Protein AF-A0A9P9EHR0-F1 (afdb_monomer_lite)

Organism: NCBI:txid256645

Structure (mmCIF, N/CA/C/O backbone):
data_AF-A0A9P9EHR0-F1
#
_entry.id   AF-A0A9P9EHR0-F1
#
loop_
_atom_site.group_PDB
_atom_site.id
_atom_site.type_symbol
_atom_site.label_atom_id
_atom_site.label_alt_id
_atom_site.label_comp_id
_atom_site.label_asym_id
_atom_site.label_entity_id
_atom_site.label_seq_id
_atom_site.pdbx_PDB_ins_code
_atom_site.Cartn_x
_atom_site.Cartn_y
_atom_site.Cartn_z
_atom_site.occupancy
_atom_site.B_iso_or_equiv
_atom_site.auth_seq_id
_atom_site.auth_comp_id
_atom_site.auth_asym_id
_atom_site.auth_atom_id
_atom_site.pdbx_PDB_model_num
ATOM 1 N N . MET A 1 1 ? 63.432 -19.521 -26.751 1.00 48.12 1 MET A N 1
ATOM 2 C CA . MET A 1 1 ? 63.303 -18.047 -26.818 1.00 48.12 1 MET A CA 1
ATOM 3 C C . MET A 1 1 ? 62.029 -17.622 -26.090 1.00 48.12 1 MET A C 1
ATOM 5 O O . MET A 1 1 ? 60.972 -18.127 -26.456 1.00 48.12 1 MET A O 1
ATOM 9 N N . PRO A 1 2 ? 62.101 -16.780 -25.046 1.00 47.91 2 PRO A N 1
ATOM 10 C CA . PRO A 1 2 ? 60.937 -16.392 -24.248 1.00 47.91 2 PRO A CA 1
ATOM 11 C C . PRO A 1 2 ? 60.091 -15.334 -24.975 1.00 47.91 2 PRO A C 1
ATOM 13 O O . PRO A 1 2 ? 60.603 -14.303 -25.412 1.00 47.91 2 PRO A O 1
ATOM 16 N N . ARG A 1 3 ? 58.786 -15.594 -25.119 1.00 59.69 3 ARG A N 1
ATOM 17 C CA . ARG A 1 3 ? 57.819 -14.657 -25.712 1.00 59.69 3 ARG A CA 1
ATOM 18 C C . ARG A 1 3 ? 57.430 -13.604 -24.671 1.00 59.69 3 ARG A C 1
ATOM 20 O O . ARG A 1 3 ? 56.809 -13.935 -23.668 1.00 59.69 3 ARG A O 1
ATOM 27 N N . LYS A 1 4 ? 57.781 -12.338 -24.917 1.00 58.16 4 LYS A N 1
ATOM 28 C CA . LYS A 1 4 ? 57.316 -11.190 -24.123 1.00 58.16 4 LYS A CA 1
ATOM 29 C C . LYS A 1 4 ? 55.823 -10.964 -24.390 1.00 58.16 4 LYS A C 1
ATOM 31 O O . LYS A 1 4 ? 55.454 -10.541 -25.485 1.00 58.16 4 LYS A O 1
ATOM 36 N N . SER A 1 5 ? 54.970 -11.246 -23.410 1.00 59.72 5 SER A N 1
ATOM 37 C CA . SER A 1 5 ? 53.550 -10.889 -23.429 1.00 59.72 5 SER A CA 1
ATOM 38 C C . SER A 1 5 ? 53.401 -9.386 -23.176 1.00 59.72 5 SER A C 1
ATOM 40 O O . SER A 1 5 ? 53.681 -8.885 -22.091 1.00 59.72 5 SER A O 1
ATOM 42 N N . LYS A 1 6 ? 52.979 -8.636 -24.201 1.00 60.09 6 LYS A N 1
ATOM 43 C CA . LYS A 1 6 ? 52.562 -7.237 -24.047 1.00 60.09 6 LYS A CA 1
ATOM 44 C C . LYS A 1 6 ? 51.182 -7.222 -23.389 1.00 60.09 6 LYS A C 1
ATOM 46 O O . LYS A 1 6 ? 50.182 -7.461 -24.060 1.00 60.09 6 LYS A O 1
ATOM 51 N N . SER A 1 7 ? 51.125 -6.949 -22.090 1.00 60.59 7 SER A N 1
ATOM 52 C CA . SER A 1 7 ? 49.882 -6.614 -21.393 1.00 60.59 7 SER A CA 1
ATOM 53 C C . SER A 1 7 ? 49.422 -5.228 -21.851 1.00 60.59 7 SER A C 1
ATOM 55 O O . SER A 1 7 ? 49.828 -4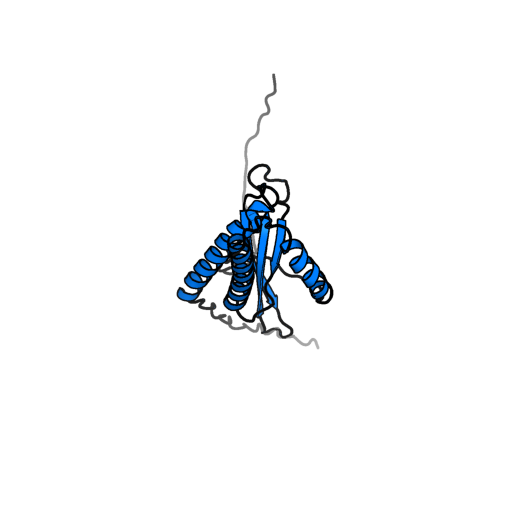.207 -21.295 1.00 60.59 7 SER A O 1
ATOM 57 N N . GLY A 1 8 ? 48.628 -5.185 -22.921 1.00 61.06 8 GLY A N 1
ATOM 58 C CA . GLY A 1 8 ? 47.933 -3.974 -23.339 1.00 61.06 8 GLY A CA 1
ATOM 59 C C . GLY A 1 8 ? 46.928 -3.582 -22.262 1.00 61.06 8 GLY A C 1
ATOM 60 O O . GLY A 1 8 ? 45.953 -4.294 -22.036 1.00 61.06 8 GLY A O 1
ATOM 61 N N . GLN A 1 9 ? 47.184 -2.473 -21.572 1.00 64.81 9 GLN A N 1
ATOM 62 C CA . GLN A 1 9 ? 46.197 -1.841 -20.704 1.00 64.81 9 GLN A CA 1
ATOM 63 C C . GLN A 1 9 ? 45.080 -1.282 -21.593 1.00 64.81 9 GLN A C 1
ATOM 65 O O . GLN A 1 9 ? 45.222 -0.223 -22.200 1.00 64.81 9 GLN A O 1
ATOM 70 N N . TYR A 1 10 ? 43.974 -2.016 -21.709 1.00 65.12 10 TYR A N 1
ATOM 71 C CA . TYR A 1 10 ? 42.760 -1.500 -22.329 1.00 65.12 10 TYR A CA 1
ATOM 72 C C . TYR A 1 10 ? 42.079 -0.556 -21.333 1.00 65.12 10 TYR A C 1
ATOM 74 O O . TYR A 1 10 ? 41.468 -0.993 -20.360 1.00 65.12 10 TYR A O 1
ATOM 82 N N . SER A 1 11 ? 42.213 0.749 -21.567 1.00 65.25 11 SER A N 1
ATOM 83 C CA . SER A 1 11 ? 41.405 1.770 -20.898 1.00 65.25 11 SER A CA 1
ATOM 84 C C . SER A 1 11 ? 39.960 1.616 -21.368 1.00 65.25 11 SER A C 1
ATOM 86 O O . SER A 1 11 ? 39.634 1.937 -22.512 1.00 65.25 11 SER A O 1
ATOM 88 N N . VAL A 1 12 ? 39.100 1.050 -20.519 1.00 73.00 12 VAL A N 1
ATOM 89 C CA . VAL A 1 12 ? 37.668 0.944 -20.812 1.00 73.00 12 VAL A CA 1
ATOM 90 C C . VAL A 1 12 ? 37.057 2.334 -20.601 1.00 73.00 12 VAL A C 1
ATOM 92 O O . VAL A 1 12 ? 37.147 2.858 -19.487 1.00 73.00 12 VAL A O 1
ATOM 95 N N . PRO A 1 13 ? 36.455 2.961 -21.626 1.00 71.06 13 PRO A N 1
ATOM 96 C CA . PRO A 1 13 ? 35.845 4.273 -21.472 1.00 71.06 13 PRO A CA 1
ATOM 97 C C . PRO A 1 13 ? 34.736 4.199 -20.420 1.00 71.06 13 PRO A C 1
ATOM 99 O O . PRO A 1 13 ? 33.894 3.297 -20.445 1.00 71.06 13 PRO A O 1
ATOM 102 N N . ALA A 1 14 ? 34.751 5.147 -19.480 1.00 69.94 14 ALA A N 1
ATOM 103 C CA . ALA A 1 14 ? 33.754 5.248 -18.426 1.00 69.94 14 ALA A CA 1
ATOM 104 C C . ALA A 1 14 ? 32.360 5.379 -19.056 1.00 69.94 14 ALA A C 1
ATOM 106 O O . ALA A 1 14 ? 31.961 6.443 -19.531 1.00 69.94 14 ALA A O 1
ATOM 107 N N . THR A 1 15 ? 31.620 4.270 -19.086 1.00 68.88 15 THR A N 1
ATOM 108 C CA . THR A 1 15 ? 30.241 4.256 -19.568 1.00 68.88 15 THR A CA 1
ATOM 109 C C . THR A 1 15 ? 29.425 5.085 -18.589 1.00 68.88 15 THR A C 1
ATOM 111 O O . THR A 1 15 ? 29.209 4.692 -17.442 1.00 68.88 15 THR A O 1
ATOM 114 N N . THR A 1 16 ? 29.030 6.279 -19.023 1.00 67.31 16 THR A N 1
ATOM 115 C CA . THR A 1 16 ? 28.218 7.188 -18.217 1.00 67.31 16 THR A CA 1
ATOM 116 C C . THR A 1 16 ? 26.808 6.616 -18.175 1.00 67.31 16 THR A C 1
ATOM 118 O O . THR A 1 16 ? 26.036 6.788 -19.112 1.00 67.31 16 THR A O 1
ATOM 121 N N . ILE A 1 17 ? 26.489 5.871 -17.115 1.00 59.88 17 ILE A N 1
ATOM 122 C CA . ILE A 1 17 ? 25.149 5.317 -16.909 1.00 59.88 17 ILE A CA 1
ATOM 123 C C . ILE A 1 17 ? 24.198 6.506 -16.714 1.00 59.88 17 ILE A C 1
ATOM 125 O O . ILE A 1 17 ? 24.385 7.270 -15.758 1.00 59.88 17 ILE A O 1
ATOM 129 N N . PRO A 1 18 ? 23.205 6.711 -17.598 1.00 55.03 18 PRO A N 1
ATOM 130 C CA . PRO A 1 18 ? 22.261 7.802 -17.435 1.00 55.03 18 PRO A CA 1
ATOM 131 C C . PRO A 1 18 ? 21.520 7.606 -16.112 1.00 55.03 18 PRO A C 1
ATOM 133 O O . PRO A 1 18 ? 20.915 6.560 -15.871 1.00 55.03 18 PRO A O 1
ATOM 136 N N . LYS A 1 19 ? 21.580 8.610 -15.228 1.00 54.97 19 LYS A N 1
ATOM 137 C CA . LYS A 1 19 ? 20.756 8.613 -14.016 1.00 54.97 19 LYS A CA 1
ATOM 138 C C . LYS A 1 19 ? 19.291 8.549 -14.461 1.00 54.97 19 LYS A C 1
ATOM 140 O O . LYS A 1 19 ? 18.889 9.418 -15.240 1.00 54.97 19 LYS A O 1
ATOM 145 N N . PRO A 1 20 ? 18.497 7.571 -13.993 1.00 58.19 20 PRO A N 1
ATOM 146 C CA . PRO A 1 20 ? 17.082 7.533 -14.314 1.00 58.19 20 PRO A CA 1
ATOM 147 C C . PRO A 1 20 ? 16.443 8.820 -13.788 1.00 58.19 20 PRO A C 1
ATOM 149 O O . PRO A 1 20 ? 16.460 9.095 -12.586 1.00 58.19 20 PRO A O 1
ATOM 152 N N . LYS A 1 21 ? 15.935 9.646 -14.706 1.00 56.00 21 LYS A N 1
ATOM 153 C CA . LYS A 1 21 ? 15.137 10.825 -14.378 1.00 56.00 21 LYS A CA 1
ATOM 154 C C . LYS A 1 21 ? 13.764 10.320 -13.942 1.00 56.00 21 LYS A C 1
ATOM 156 O O . LYS A 1 21 ? 12.855 10.241 -14.751 1.00 56.00 21 LYS A O 1
ATOM 161 N N . LEU A 1 22 ? 13.639 9.917 -12.681 1.00 59.78 22 LEU A N 1
ATOM 162 C CA . LEU A 1 22 ? 12.326 9.813 -12.046 1.00 59.78 22 LEU A CA 1
ATOM 163 C C . LEU A 1 22 ? 11.756 11.232 -12.029 1.00 59.78 22 LEU A C 1
ATOM 165 O O . LEU A 1 22 ? 12.383 12.126 -11.445 1.00 59.78 22 LEU A O 1
ATOM 169 N N . TYR A 1 23 ? 10.656 11.463 -12.741 1.00 69.06 23 TYR A N 1
ATOM 170 C CA . TYR A 1 23 ? 10.128 12.809 -12.907 1.00 69.06 23 TYR A CA 1
ATOM 171 C C . TYR A 1 23 ? 9.613 13.313 -11.550 1.00 69.06 23 TYR A C 1
ATOM 173 O O . TYR A 1 23 ? 9.151 12.552 -10.699 1.00 69.06 23 TYR A O 1
ATOM 181 N N . LEU A 1 24 ? 9.754 14.617 -11.293 1.00 71.00 24 LEU A N 1
ATOM 182 C CA . LEU A 1 24 ? 9.301 15.236 -10.037 1.00 71.00 24 LEU A CA 1
ATOM 183 C C . LEU A 1 24 ? 7.801 15.007 -9.789 1.00 71.00 24 LEU A C 1
ATOM 185 O O . LEU A 1 24 ? 7.375 14.941 -8.637 1.00 71.00 24 LEU A O 1
ATOM 189 N N . GLU A 1 25 ? 7.025 14.877 -10.863 1.00 74.12 25 GLU A N 1
ATOM 190 C CA . GLU A 1 25 ? 5.594 14.572 -10.843 1.00 74.12 25 GLU A CA 1
ATOM 191 C C . GLU A 1 25 ? 5.328 13.165 -10.300 1.00 74.12 25 GLU A C 1
ATOM 193 O O . GLU A 1 25 ? 4.549 13.020 -9.359 1.00 74.12 25 GLU A O 1
ATOM 198 N N . ASP A 1 26 ? 6.076 12.161 -10.763 1.00 77.06 26 ASP A N 1
ATOM 199 C CA . ASP A 1 26 ? 5.967 10.776 -10.287 1.00 77.06 26 ASP A CA 1
ATOM 200 C C . ASP A 1 26 ? 6.183 10.684 -8.771 1.00 77.06 26 ASP A C 1
ATOM 202 O O . ASP A 1 26 ? 5.464 9.981 -8.063 1.00 77.06 26 ASP A O 1
ATOM 206 N N . ARG A 1 27 ? 7.140 11.454 -8.230 1.00 74.50 27 ARG A N 1
ATOM 207 C CA . ARG A 1 27 ? 7.396 11.489 -6.779 1.00 74.50 27 ARG A CA 1
ATOM 208 C C . ARG A 1 27 ? 6.229 12.068 -5.987 1.00 74.50 27 ARG A C 1
ATOM 210 O O . ARG A 1 27 ? 5.942 11.581 -4.894 1.00 74.50 27 ARG A O 1
ATOM 217 N N . LYS A 1 28 ? 5.575 13.112 -6.505 1.00 85.88 28 LYS A N 1
ATOM 218 C CA . LYS A 1 28 ? 4.392 13.699 -5.860 1.00 85.88 28 LYS A CA 1
ATOM 219 C C . LYS A 1 28 ? 3.228 12.712 -5.888 1.00 85.88 28 LYS A C 1
ATOM 221 O O . LYS A 1 28 ? 2.593 12.515 -4.855 1.00 85.88 28 LYS A O 1
ATOM 226 N N . ASN A 1 29 ? 3.021 12.042 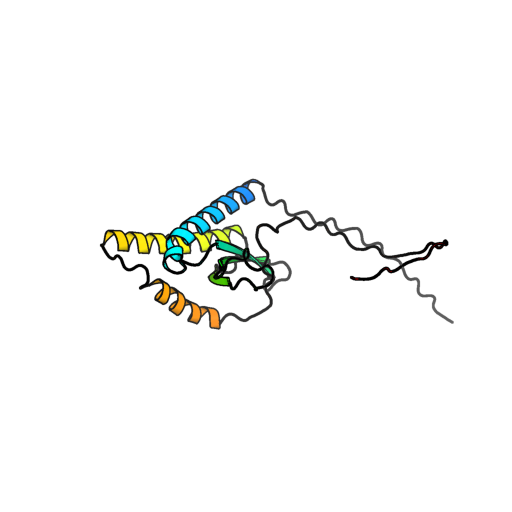-7.019 1.00 90.31 29 ASN A N 1
ATOM 227 C CA . ASN A 1 29 ? 1.964 11.046 -7.182 1.00 90.31 29 ASN A CA 1
ATOM 228 C C . ASN A 1 29 ? 2.157 9.857 -6.232 1.00 90.31 29 ASN A C 1
ATOM 230 O O . ASN A 1 29 ? 1.230 9.485 -5.519 1.00 90.31 29 ASN A O 1
ATOM 234 N N . LEU A 1 30 ? 3.376 9.318 -6.131 1.00 92.62 30 LEU A N 1
ATOM 235 C CA . LEU A 1 30 ? 3.683 8.220 -5.206 1.00 92.62 30 LEU A CA 1
ATOM 236 C C . LEU A 1 30 ? 3.453 8.597 -3.739 1.00 92.62 30 LEU A C 1
ATOM 238 O O . LEU A 1 30 ? 2.991 7.761 -2.963 1.00 92.62 30 LEU A O 1
ATOM 242 N N . LYS A 1 31 ? 3.750 9.845 -3.353 1.00 94.19 31 LYS A N 1
ATOM 243 C CA . LYS A 1 31 ? 3.471 10.328 -1.996 1.00 94.19 31 LYS A CA 1
ATOM 244 C C . LYS A 1 31 ? 1.968 10.340 -1.713 1.00 94.19 31 LYS A C 1
ATOM 246 O O . LYS A 1 31 ? 1.557 9.820 -0.685 1.00 94.19 31 LYS A O 1
ATOM 251 N N . ILE A 1 32 ? 1.168 10.871 -2.638 1.00 95.12 32 ILE A N 1
ATOM 252 C CA . ILE A 1 32 ? -0.296 10.910 -2.503 1.00 95.12 32 ILE A CA 1
ATOM 253 C C . ILE A 1 32 ? -0.857 9.489 -2.345 1.00 95.12 32 ILE A C 1
ATOM 255 O O . ILE A 1 32 ? -1.629 9.237 -1.424 1.00 95.12 32 ILE A O 1
ATOM 259 N N . ILE A 1 33 ? -0.409 8.546 -3.182 1.00 96.12 33 ILE A N 1
ATOM 260 C CA . ILE A 1 33 ? -0.846 7.143 -3.111 1.00 96.12 33 ILE A CA 1
ATOM 261 C C . ILE A 1 33 ? -0.440 6.509 -1.772 1.00 96.12 33 ILE A C 1
ATOM 263 O O . ILE A 1 33 ? -1.252 5.835 -1.138 1.00 96.12 33 ILE A O 1
ATOM 267 N N . LYS A 1 34 ? 0.795 6.742 -1.304 1.00 96.56 34 LYS A N 1
ATOM 268 C CA . LYS A 1 34 ? 1.260 6.251 0.004 1.00 96.56 34 LYS A CA 1
ATOM 269 C C . LYS A 1 34 ? 0.399 6.795 1.145 1.00 96.56 34 LYS A C 1
ATOM 271 O O . LYS A 1 34 ? -0.016 6.022 2.005 1.00 96.56 34 LYS A O 1
ATOM 276 N N . ASP A 1 35 ? 0.130 8.096 1.155 1.00 96.56 35 ASP A N 1
ATOM 277 C CA . ASP A 1 35 ? -0.653 8.745 2.209 1.00 96.56 35 ASP A CA 1
ATOM 278 C C . ASP A 1 35 ? -2.099 8.208 2.231 1.00 96.56 35 ASP A C 1
ATOM 280 O O . ASP A 1 35 ? -2.646 7.940 3.304 1.00 96.56 35 ASP A O 1
ATOM 284 N N . GLN A 1 36 ? -2.695 7.954 1.059 1.00 96.50 36 GLN A N 1
ATOM 285 C CA . GLN A 1 36 ? -4.004 7.302 0.935 1.00 96.50 36 GLN A CA 1
ATOM 286 C C . GLN A 1 36 ? -3.995 5.862 1.469 1.00 96.50 36 GLN A C 1
ATOM 288 O O . GLN A 1 36 ? -4.878 5.495 2.246 1.00 96.50 36 GLN A O 1
ATOM 293 N N . ILE A 1 37 ? -2.983 5.060 1.112 1.00 96.88 37 ILE A N 1
ATOM 294 C CA . ILE A 1 37 ? -2.802 3.698 1.643 1.00 96.88 37 ILE A CA 1
ATOM 295 C C . ILE A 1 37 ? -2.745 3.724 3.171 1.00 96.88 37 ILE A C 1
ATOM 297 O O . ILE A 1 37 ? -3.461 2.966 3.821 1.00 96.88 37 ILE A O 1
ATOM 301 N N . LEU A 1 38 ? -1.916 4.598 3.747 1.00 96.25 38 LEU A N 1
ATOM 302 C CA . LEU A 1 38 ? -1.732 4.676 5.196 1.00 96.25 38 LEU A CA 1
ATOM 303 C C . LEU A 1 38 ? -3.003 5.144 5.911 1.00 96.25 38 LEU A C 1
ATOM 305 O O . LEU A 1 38 ? -3.370 4.557 6.925 1.00 96.25 38 LEU A O 1
ATOM 309 N N . THR A 1 39 ? -3.707 6.133 5.357 1.00 95.88 39 THR A N 1
ATOM 310 C CA . THR A 1 39 ? -4.977 6.634 5.909 1.00 95.88 39 THR A CA 1
ATOM 311 C C . THR A 1 39 ? -6.027 5.525 5.964 1.00 95.88 39 THR A C 1
ATOM 313 O O . THR A 1 39 ? -6.631 5.283 7.012 1.00 95.88 39 THR A O 1
ATOM 316 N N . ASN A 1 40 ? -6.198 4.796 4.859 1.00 95.50 40 ASN A N 1
ATOM 317 C CA . ASN A 1 40 ? -7.156 3.697 4.781 1.00 95.50 40 ASN A CA 1
ATOM 318 C C . ASN A 1 40 ? -6.734 2.512 5.664 1.00 95.50 40 ASN A C 1
ATOM 320 O O . ASN A 1 40 ? -7.573 1.903 6.327 1.00 95.50 40 ASN A O 1
ATOM 324 N N . ALA A 1 41 ? -5.435 2.210 5.725 1.00 94.44 41 ALA A N 1
ATOM 325 C CA . ALA A 1 41 ? -4.902 1.160 6.584 1.00 94.44 41 ALA A CA 1
ATOM 326 C C . ALA A 1 41 ? -5.139 1.465 8.069 1.00 94.44 41 ALA A C 1
ATOM 328 O O . ALA A 1 41 ? -5.587 0.589 8.804 1.00 94.44 41 ALA A O 1
ATOM 329 N N . THR A 1 42 ? -4.901 2.701 8.513 1.00 93.50 42 THR A N 1
ATOM 330 C CA . THR A 1 42 ? -5.210 3.117 9.889 1.00 93.50 42 THR A CA 1
ATOM 331 C C . THR A 1 42 ? -6.697 2.941 10.193 1.00 93.50 42 THR A C 1
ATOM 333 O O . THR A 1 42 ? -7.043 2.339 11.206 1.00 93.50 42 THR A O 1
ATOM 336 N N . ALA A 1 43 ? -7.588 3.370 9.296 1.00 90.31 43 ALA A N 1
ATOM 337 C CA . ALA A 1 43 ? -9.028 3.209 9.500 1.00 90.31 43 ALA A CA 1
ATOM 338 C C . ALA A 1 43 ? -9.457 1.732 9.620 1.00 90.31 43 ALA A C 1
ATOM 340 O O . ALA A 1 43 ? -10.248 1.389 10.499 1.00 90.31 43 ALA A O 1
ATOM 341 N N . LEU A 1 44 ? -8.918 0.854 8.768 1.00 90.69 44 LEU A N 1
ATOM 342 C CA . LEU A 1 44 ? -9.275 -0.569 8.736 1.00 90.69 44 LEU A CA 1
ATOM 343 C C . LEU A 1 44 ? -8.670 -1.383 9.876 1.00 90.69 44 LEU A C 1
ATOM 345 O O . LEU A 1 44 ? -9.328 -2.246 10.457 1.00 90.69 44 LEU A O 1
ATOM 349 N N . PHE A 1 45 ? -7.389 -1.167 10.153 1.00 90.56 45 PHE A N 1
ATOM 350 C CA . PHE A 1 45 ? -6.587 -2.125 10.903 1.00 90.56 45 PHE A CA 1
ATOM 351 C C . PHE A 1 45 ? -6.302 -1.684 12.338 1.00 90.56 45 PHE A C 1
ATOM 353 O O . PHE A 1 45 ? -6.019 -2.546 13.169 1.00 90.56 45 PHE A O 1
ATOM 360 N N . THR A 1 46 ? -6.426 -0.397 12.685 1.00 89.62 46 THR A N 1
ATOM 361 C CA . THR A 1 46 ? -6.257 0.060 14.078 1.00 89.62 46 THR A CA 1
ATOM 362 C C . THR A 1 46 ? -7.171 -0.674 15.071 1.00 89.62 46 THR A C 1
ATOM 364 O O . THR A 1 46 ? -6.669 -1.065 16.124 1.00 89.62 46 THR A O 1
ATOM 367 N N . PRO A 1 47 ? -8.456 -0.966 14.770 1.00 87.44 47 PRO A N 1
ATOM 368 C CA . PRO A 1 47 ? -9.298 -1.751 15.680 1.00 87.44 47 PRO A CA 1
ATOM 369 C C . PRO A 1 47 ? -8.789 -3.180 15.936 1.00 87.44 47 PRO A C 1
ATOM 371 O O . PRO A 1 47 ? -9.045 -3.745 16.996 1.00 87.44 47 PRO A O 1
ATOM 374 N N . ILE A 1 48 ? -8.068 -3.770 14.977 1.00 87.00 48 ILE A N 1
ATOM 375 C CA . ILE A 1 48 ? -7.512 -5.135 15.059 1.00 87.00 48 ILE A CA 1
ATOM 376 C C . ILE A 1 48 ? -6.157 -5.134 15.763 1.00 87.00 48 ILE A C 1
ATOM 378 O O . ILE A 1 48 ? -5.797 -6.090 16.449 1.00 87.00 48 ILE A O 1
ATOM 382 N N . TYR A 1 49 ? -5.417 -4.042 15.609 1.00 85.25 49 TYR A N 1
ATOM 383 C CA . TYR A 1 49 ? -4.082 -3.859 16.143 1.00 85.25 49 TYR A CA 1
ATOM 384 C C . TYR A 1 49 ? -4.038 -2.637 17.083 1.00 85.25 49 TYR A C 1
ATOM 386 O O . TYR A 1 49 ? -3.287 -1.693 16.836 1.00 85.25 49 TYR A O 1
ATOM 394 N N . PRO A 1 50 ? -4.812 -2.624 18.184 1.00 81.06 50 PRO A N 1
ATOM 395 C CA . PRO A 1 50 ? -4.986 -1.432 19.020 1.00 81.06 50 PRO A CA 1
ATOM 396 C C . PRO A 1 50 ? -3.704 -0.996 19.743 1.00 81.06 50 PRO A C 1
ATOM 398 O O . PRO A 1 50 ? -3.564 0.163 20.117 1.00 81.06 50 PRO A O 1
ATOM 401 N N . SER A 1 51 ? -2.758 -1.918 19.941 1.00 78.06 51 SER A N 1
ATOM 402 C CA . SER A 1 51 ? -1.447 -1.649 20.543 1.00 78.06 51 SER A CA 1
ATOM 403 C C . SER A 1 51 ? -0.381 -1.237 19.527 1.00 78.06 51 SER A C 1
ATOM 405 O O . SER A 1 51 ? 0.794 -1.141 19.884 1.00 78.06 51 SER A O 1
ATOM 407 N N . THR A 1 52 ? -0.754 -1.075 18.257 1.00 72.56 52 THR A N 1
ATOM 408 C CA . THR A 1 52 ? 0.194 -0.749 17.192 1.00 72.56 52 THR A CA 1
ATOM 409 C C . THR A 1 52 ? 0.236 0.735 16.943 1.00 72.56 52 THR A C 1
ATOM 411 O O . THR A 1 52 ? -0.776 1.429 16.980 1.00 72.56 52 THR A O 1
ATOM 414 N N . TYR A 1 53 ? 1.454 1.216 16.739 1.00 66.94 53 TYR A N 1
ATOM 415 C CA . TYR A 1 53 ? 1.731 2.642 16.672 1.00 66.94 53 TYR A CA 1
ATOM 416 C C . TYR A 1 53 ? 1.898 3.118 15.234 1.00 66.94 53 TYR A C 1
ATOM 418 O O . TYR A 1 53 ? 1.681 4.293 14.956 1.00 66.94 53 TYR A O 1
ATOM 426 N N . THR A 1 54 ? 2.284 2.223 14.322 1.00 87.88 54 THR A N 1
ATOM 427 C CA . THR A 1 54 ? 2.699 2.611 12.978 1.00 87.88 54 THR A CA 1
ATOM 428 C C . THR A 1 54 ? 2.372 1.536 11.943 1.00 87.88 54 THR A C 1
ATOM 430 O O . THR A 1 54 ? 2.714 0.359 12.089 1.00 87.88 54 THR A O 1
ATOM 433 N N . PHE A 1 55 ? 1.726 1.982 10.867 1.00 92.75 55 PHE A N 1
ATOM 434 C CA . PHE A 1 55 ? 1.643 1.272 9.596 1.00 92.75 55 PHE A CA 1
ATOM 435 C C . PHE A 1 55 ? 2.706 1.834 8.660 1.00 92.75 55 PHE A C 1
ATOM 437 O O . PHE A 1 55 ? 2.990 3.033 8.690 1.00 92.75 55 PHE A O 1
ATOM 444 N N . GLU A 1 56 ? 3.276 0.988 7.813 1.00 94.62 56 GLU A N 1
ATOM 445 C CA . GLU A 1 56 ? 4.269 1.420 6.837 1.00 94.62 56 GLU A CA 1
ATOM 446 C C . GLU A 1 56 ? 4.077 0.706 5.503 1.00 94.62 56 GLU A C 1
ATOM 448 O O . GLU A 1 56 ? 3.677 -0.455 5.446 1.00 94.62 56 GLU A O 1
ATOM 453 N N . VAL A 1 57 ? 4.383 1.421 4.420 1.00 96.31 57 VAL A N 1
ATOM 454 C CA . VAL A 1 57 ? 4.463 0.848 3.079 1.00 96.31 57 VAL A CA 1
ATOM 455 C C . VAL A 1 57 ? 5.928 0.639 2.725 1.00 96.31 57 VAL A C 1
ATOM 457 O O . VAL A 1 57 ? 6.681 1.608 2.595 1.00 96.31 57 VAL A O 1
ATOM 460 N N . LEU A 1 58 ? 6.313 -0.621 2.557 1.00 95.56 58 LEU A N 1
ATOM 461 C CA . LEU A 1 58 ? 7.619 -1.028 2.062 1.00 95.56 58 LEU A CA 1
ATOM 462 C C . LEU A 1 58 ? 7.564 -1.268 0.559 1.00 95.56 58 LEU A C 1
ATOM 464 O O . LEU A 1 58 ? 6.547 -1.699 0.017 1.00 95.56 58 LEU A O 1
ATOM 468 N N . THR A 1 59 ? 8.687 -1.024 -0.106 1.00 96.19 59 THR A N 1
ATOM 469 C CA . THR A 1 59 ? 8.837 -1.292 -1.534 1.00 96.19 59 THR A CA 1
ATOM 470 C C . THR A 1 59 ? 10.033 -2.196 -1.752 1.00 96.19 59 THR A C 1
ATOM 472 O O . THR A 1 59 ? 11.123 -1.920 -1.251 1.00 96.19 59 THR A O 1
ATOM 475 N N . ALA A 1 60 ? 9.835 -3.268 -2.504 1.00 94.44 60 ALA A N 1
ATOM 476 C CA . ALA A 1 60 ? 10.892 -4.180 -2.897 1.00 94.44 60 ALA A CA 1
ATOM 477 C C . ALA A 1 60 ? 11.134 -4.070 -4.400 1.00 94.44 60 ALA A C 1
ATOM 479 O O . ALA A 1 60 ? 10.206 -3.871 -5.190 1.00 94.44 60 ALA A O 1
ATOM 480 N N . ARG A 1 61 ? 12.400 -4.214 -4.786 1.00 94.12 61 ARG A N 1
ATOM 481 C CA . ARG A 1 61 ? 12.835 -4.261 -6.178 1.00 94.12 61 ARG A CA 1
ATOM 482 C C . ARG A 1 61 ? 13.544 -5.586 -6.406 1.00 94.12 61 ARG A C 1
ATOM 484 O O . ARG A 1 61 ? 14.556 -5.851 -5.766 1.00 94.12 61 ARG A O 1
ATOM 491 N N . SER A 1 62 ? 13.060 -6.367 -7.361 1.00 93.25 62 SER A N 1
ATOM 492 C CA . SER A 1 62 ? 13.680 -7.626 -7.778 1.00 93.25 62 SER A CA 1
ATOM 493 C C . SER A 1 62 ? 14.084 -7.577 -9.251 1.00 93.25 62 SER A C 1
ATOM 495 O O . SER A 1 62 ? 13.638 -6.709 -10.009 1.00 93.25 62 SER A O 1
ATOM 497 N N . ARG A 1 63 ? 14.995 -8.468 -9.651 1.00 90.19 63 ARG A N 1
ATOM 498 C CA . ARG A 1 63 ? 15.300 -8.704 -11.067 1.00 90.19 63 ARG A CA 1
ATOM 499 C C . ARG A 1 63 ? 14.352 -9.781 -11.584 1.00 90.19 63 ARG A C 1
ATOM 501 O O . ARG A 1 63 ? 14.180 -10.795 -10.912 1.00 90.19 63 ARG A O 1
ATOM 508 N N . GLY A 1 64 ? 13.745 -9.533 -12.740 1.00 81.50 64 GLY A N 1
ATOM 509 C CA . GLY A 1 64 ? 12.908 -10.514 -13.428 1.00 81.50 64 GLY A CA 1
ATOM 510 C C . GLY A 1 64 ? 13.742 -11.627 -14.072 1.00 81.50 64 GLY A C 1
ATOM 511 O O . GLY A 1 64 ? 14.955 -11.721 -13.873 1.00 81.50 64 GLY A O 1
ATOM 512 N N . CYS A 1 65 ? 13.099 -12.456 -14.899 1.00 78.56 65 CYS A N 1
ATOM 513 C CA . CYS A 1 65 ? 13.761 -13.572 -15.591 1.00 78.56 65 CYS A CA 1
ATOM 514 C C . CYS A 1 65 ? 14.853 -13.115 -16.577 1.00 78.56 65 CYS A C 1
ATOM 516 O O . CYS A 1 65 ? 15.753 -13.884 -16.910 1.00 78.56 65 CYS A O 1
ATOM 518 N N . SER A 1 66 ? 14.788 -11.867 -17.053 1.00 82.31 66 SER A N 1
ATOM 519 C CA . SER A 1 66 ? 15.837 -11.264 -17.873 1.00 82.31 66 SER A CA 1
ATOM 520 C C . SER A 1 66 ? 16.683 -10.281 -17.057 1.00 82.31 66 SER A C 1
ATOM 522 O O . SER A 1 66 ? 16.169 -9.529 -16.234 1.00 82.31 66 SER A O 1
ATOM 524 N N . ASN A 1 67 ? 17.992 -10.224 -17.332 1.00 77.06 67 ASN A N 1
ATOM 525 C CA . ASN A 1 67 ? 18.929 -9.321 -16.640 1.00 77.06 67 ASN A CA 1
ATOM 526 C C . ASN A 1 67 ? 18.568 -7.826 -16.760 1.00 77.06 67 ASN A C 1
ATOM 528 O O . ASN A 1 67 ? 19.083 -7.005 -16.000 1.00 77.06 67 ASN A O 1
ATOM 532 N N . SER A 1 68 ? 17.720 -7.469 -17.726 1.00 80.25 68 SER A N 1
ATOM 533 C CA . SER A 1 68 ? 17.228 -6.111 -17.962 1.00 80.25 68 SER A CA 1
ATOM 534 C C . SER A 1 68 ? 15.884 -5.813 -17.300 1.00 80.25 68 SER A C 1
ATOM 536 O O . SER A 1 68 ? 15.521 -4.643 -17.188 1.00 80.25 68 SER A O 1
ATOM 538 N N . GLU A 1 69 ? 15.130 -6.832 -16.890 1.00 87.75 69 GLU A N 1
ATOM 539 C CA . GLU A 1 69 ? 13.792 -6.649 -16.340 1.00 87.75 69 GLU A CA 1
ATOM 540 C C . GLU A 1 69 ? 13.859 -6.380 -14.840 1.00 87.75 69 GLU A C 1
ATOM 542 O O . GLU A 1 69 ? 14.524 -7.075 -14.070 1.00 87.75 69 GLU A O 1
ATOM 547 N N . VAL A 1 70 ? 13.181 -5.312 -14.438 1.00 91.81 70 VAL A N 1
ATOM 548 C CA . VAL A 1 70 ? 13.071 -4.887 -13.050 1.00 91.81 70 VAL A CA 1
ATOM 549 C C . VAL A 1 70 ? 11.614 -5.007 -12.662 1.00 91.81 70 VAL A C 1
ATOM 551 O O . VAL A 1 70 ? 10.750 -4.427 -13.315 1.00 91.81 70 VAL A O 1
ATOM 554 N N . GLU A 1 71 ? 11.375 -5.722 -11.576 1.00 95.00 71 GLU A N 1
ATOM 555 C CA . GLU A 1 71 ? 10.053 -5.903 -11.002 1.00 95.00 71 GLU A CA 1
ATOM 556 C C . GLU A 1 71 ? 9.984 -5.194 -9.651 1.00 95.00 71 GLU A C 1
ATOM 558 O O . GLU A 1 71 ? 10.911 -5.269 -8.837 1.00 95.00 71 GLU A O 1
ATOM 563 N N . TRP A 1 72 ? 8.875 -4.513 -9.410 1.00 96.00 72 TRP A N 1
ATOM 564 C CA . TRP A 1 72 ? 8.575 -3.775 -8.196 1.00 96.00 72 TRP A CA 1
ATOM 565 C C . TRP A 1 72 ? 7.402 -4.410 -7.472 1.00 96.00 72 TRP A C 1
ATOM 567 O O . TRP A 1 72 ? 6.456 -4.877 -8.097 1.00 96.00 72 TRP A O 1
ATOM 577 N N . GLN A 1 73 ? 7.456 -4.384 -6.149 1.00 97.38 73 GLN A N 1
ATOM 578 C CA . GLN A 1 73 ? 6.387 -4.847 -5.277 1.00 97.38 73 GLN A CA 1
ATOM 579 C C . GLN A 1 73 ? 6.217 -3.846 -4.137 1.00 97.38 73 GLN A C 1
ATOM 581 O O . GLN A 1 73 ? 7.208 -3.336 -3.608 1.00 97.38 73 GLN A O 1
ATOM 586 N N . ALA A 1 74 ? 4.975 -3.567 -3.756 1.00 97.75 74 ALA A N 1
ATOM 587 C CA . ALA A 1 74 ? 4.637 -2.773 -2.584 1.00 97.75 74 ALA A CA 1
ATOM 588 C C . ALA A 1 74 ? 4.040 -3.684 -1.509 1.00 97.75 74 ALA A C 1
ATOM 590 O O . ALA A 1 74 ? 3.389 -4.686 -1.803 1.00 97.75 74 ALA A O 1
ATOM 591 N N . SER A 1 75 ? 4.279 -3.379 -0.242 1.00 97.69 75 SER A N 1
ATOM 592 C CA . SER A 1 75 ? 3.790 -4.182 0.877 1.00 97.69 75 SER A CA 1
ATOM 593 C C . SER A 1 75 ? 3.386 -3.288 2.031 1.00 97.69 75 SER A C 1
ATOM 595 O O . SER A 1 75 ? 4.147 -2.409 2.425 1.00 97.69 75 SER A O 1
ATOM 597 N N . LEU A 1 76 ? 2.198 -3.519 2.580 1.00 96.88 76 LEU A N 1
ATOM 598 C CA . LEU A 1 76 ? 1.730 -2.876 3.799 1.00 96.88 76 LEU A CA 1
ATOM 599 C C . LEU A 1 76 ? 2.129 -3.738 4.995 1.00 96.88 76 LEU A C 1
ATOM 601 O O . LEU A 1 76 ? 1.753 -4.909 5.081 1.00 96.88 76 LEU A O 1
ATOM 605 N N . ILE A 1 77 ? 2.846 -3.142 5.940 1.00 94.81 77 ILE A N 1
ATOM 606 C CA . ILE A 1 77 ? 3.216 -3.771 7.205 1.00 94.81 77 ILE A CA 1
ATOM 607 C C . ILE A 1 77 ? 2.652 -2.987 8.389 1.00 94.81 77 ILE A C 1
ATOM 609 O O . ILE A 1 77 ? 2.336 -1.799 8.288 1.00 94.81 77 ILE A O 1
ATOM 613 N N . VAL A 1 78 ? 2.569 -3.656 9.534 1.00 93.06 78 VAL A N 1
ATOM 614 C CA . VAL A 1 78 ? 2.283 -3.037 10.831 1.00 93.06 78 VAL A CA 1
ATOM 615 C C . VAL A 1 78 ? 3.340 -3.436 11.845 1.00 93.06 78 VAL A C 1
ATOM 617 O O . VAL A 1 78 ? 3.716 -4.608 11.922 1.00 93.06 78 VAL A O 1
ATOM 620 N N . TYR A 1 79 ? 3.800 -2.476 12.644 1.00 88.88 79 TYR A N 1
ATOM 621 C CA . TYR A 1 79 ? 4.692 -2.738 13.769 1.00 88.88 79 TYR A CA 1
ATOM 622 C C . TYR A 1 79 ? 3.879 -3.074 15.020 1.00 88.88 79 TYR A C 1
ATOM 624 O O . TYR A 1 79 ? 3.148 -2.240 15.556 1.00 88.88 79 TYR A O 1
ATOM 632 N N . LEU A 1 80 ? 4.025 -4.306 15.507 1.00 84.44 80 LEU A N 1
ATOM 633 C CA . LEU A 1 80 ? 3.298 -4.832 16.665 1.00 84.44 80 LEU A CA 1
ATOM 634 C C . LEU A 1 80 ? 3.761 -4.214 17.996 1.00 84.44 80 LEU A C 1
ATOM 636 O O . LEU A 1 80 ? 3.014 -4.221 18.973 1.00 84.44 80 LEU A O 1
ATOM 640 N N . ARG A 1 81 ? 4.984 -3.671 18.038 1.00 74.94 81 ARG A N 1
ATOM 641 C CA . ARG A 1 81 ? 5.569 -2.965 19.189 1.00 74.94 81 ARG A CA 1
ATOM 642 C C . ARG A 1 81 ? 6.283 -1.698 18.726 1.00 74.94 81 ARG A C 1
ATOM 644 O O . ARG A 1 81 ? 6.960 -1.724 17.701 1.00 74.94 81 ARG A O 1
ATOM 651 N N . SER A 1 82 ? 6.145 -0.609 19.492 1.00 64.00 82 SER A N 1
ATOM 652 C CA . SER A 1 82 ? 6.806 0.662 19.169 1.00 64.00 82 SER A CA 1
ATOM 653 C C . SER A 1 82 ? 8.334 0.522 19.242 1.00 64.00 82 SER A C 1
ATOM 655 O O . SER A 1 82 ? 8.844 0.092 20.283 1.00 64.00 82 SER A O 1
ATOM 657 N N . PRO A 1 83 ? 9.073 0.942 18.198 1.00 58.03 83 PRO A N 1
ATOM 658 C CA . PRO A 1 83 ? 10.534 0.968 18.215 1.00 58.03 83 PRO A CA 1
ATOM 659 C C . PRO A 1 83 ? 11.111 1.997 19.207 1.00 58.03 83 PRO A C 1
ATOM 661 O O . PRO A 1 83 ? 12.300 1.955 19.516 1.00 58.03 83 PRO A O 1
ATOM 664 N N . GLU A 1 84 ? 10.296 2.915 19.742 1.00 60.09 84 GLU A N 1
ATOM 665 C CA . GLU A 1 84 ? 10.780 4.029 20.569 1.00 60.09 84 GLU A CA 1
ATOM 666 C C . GLU A 1 84 ? 11.156 3.633 22.000 1.00 60.09 84 GLU A C 1
ATOM 668 O O . GLU A 1 84 ? 11.973 4.312 22.623 1.00 60.09 84 GLU A O 1
ATOM 673 N N . ARG A 1 85 ? 10.593 2.545 22.547 1.00 57.59 85 ARG A N 1
ATOM 674 C CA . ARG A 1 85 ? 10.803 2.211 23.968 1.00 57.59 85 ARG A CA 1
ATOM 675 C C . ARG A 1 85 ? 12.025 1.353 24.255 1.00 57.59 85 ARG A C 1
ATOM 677 O O . ARG A 1 85 ? 12.535 1.450 25.361 1.00 57.59 85 ARG A O 1
ATOM 684 N N . ASN A 1 86 ? 12.525 0.578 23.296 1.00 51.94 86 ASN A N 1
ATOM 685 C CA . ASN A 1 86 ? 13.733 -0.226 23.468 1.00 51.94 86 ASN A CA 1
ATOM 686 C C . ASN A 1 86 ? 14.456 -0.337 22.125 1.00 51.94 86 ASN A C 1
ATOM 688 O O . ASN A 1 86 ? 14.074 -1.136 21.277 1.00 51.94 86 ASN A O 1
ATOM 692 N N . LYS A 1 87 ? 15.548 0.421 21.960 1.00 57.34 87 LYS A N 1
ATOM 693 C CA . LYS A 1 87 ? 16.416 0.432 20.762 1.00 57.34 87 LYS A CA 1
ATOM 694 C C . LYS A 1 87 ? 17.038 -0.934 20.398 1.00 57.34 87 LYS A C 1
ATOM 696 O O . LYS A 1 87 ? 17.800 -1.011 19.442 1.00 57.34 87 LYS A O 1
ATOM 701 N N . SER A 1 88 ? 16.756 -1.992 21.159 1.00 53.47 88 SER A N 1
ATOM 702 C CA . SER A 1 88 ? 17.337 -3.329 21.013 1.00 53.47 88 SER A CA 1
ATOM 703 C C . SER A 1 88 ? 16.317 -4.458 20.847 1.00 53.47 88 SER A C 1
ATOM 705 O O . SER A 1 88 ? 16.731 -5.592 20.620 1.00 53.47 88 SER A O 1
ATOM 707 N N . GLU A 1 89 ? 15.009 -4.203 20.957 1.00 55.91 89 GLU A N 1
ATOM 708 C CA . GLU A 1 89 ? 14.014 -5.215 20.592 1.00 55.91 89 GLU A CA 1
ATOM 709 C C . GLU A 1 89 ? 13.669 -5.032 19.120 1.00 55.91 89 GLU A C 1
ATOM 711 O O . GLU A 1 89 ? 13.130 -4.000 18.727 1.00 55.91 89 GLU A O 1
ATOM 716 N N . TYR A 1 90 ? 14.011 -6.030 18.301 1.00 55.28 90 TYR A N 1
ATOM 717 C CA . TYR A 1 90 ? 13.569 -6.111 16.914 1.00 55.28 90 TYR A CA 1
ATOM 718 C C . TYR A 1 90 ? 12.077 -5.799 16.863 1.00 55.28 90 TYR A C 1
ATOM 720 O O . TYR A 1 90 ? 11.272 -6.530 17.446 1.00 55.28 90 TYR A O 1
ATOM 728 N N . ALA A 1 91 ? 11.715 -4.694 16.209 1.00 65.19 91 ALA A N 1
ATOM 729 C CA . ALA A 1 91 ? 10.324 -4.338 16.031 1.00 65.19 91 ALA A CA 1
ATOM 730 C C . ALA A 1 91 ? 9.656 -5.510 15.303 1.00 65.19 91 ALA A C 1
ATOM 732 O O . ALA A 1 91 ? 9.970 -5.797 14.149 1.00 65.19 91 ALA A O 1
ATOM 733 N N . GLN A 1 92 ? 8.804 -6.251 16.014 1.00 81.50 92 GLN A N 1
ATOM 734 C CA . GLN A 1 92 ? 8.044 -7.333 15.409 1.00 81.50 92 GLN A CA 1
ATOM 735 C C . GLN A 1 92 ? 7.071 -6.684 14.439 1.00 81.50 92 GLN A C 1
ATOM 737 O O . GLN A 1 92 ? 6.188 -5.935 14.856 1.00 81.50 92 GLN A O 1
ATOM 742 N N . TRP A 1 93 ? 7.258 -6.933 13.152 1.00 88.94 93 TRP A N 1
ATOM 743 C CA . TRP A 1 93 ? 6.359 -6.455 12.118 1.00 88.94 93 TRP A CA 1
ATOM 744 C C . TRP A 1 93 ? 5.576 -7.624 11.540 1.00 88.94 93 TRP A C 1
ATOM 746 O O . TRP A 1 93 ? 6.036 -8.768 11.520 1.00 88.94 93 TRP A O 1
ATOM 756 N N . LYS A 1 94 ? 4.365 -7.328 11.085 1.00 90.62 94 LYS A N 1
ATOM 757 C CA . LYS A 1 94 ? 3.507 -8.279 10.389 1.00 90.62 94 LYS A CA 1
ATOM 758 C C . LYS A 1 94 ? 3.172 -7.723 9.015 1.00 90.62 94 LYS A C 1
ATOM 760 O O . LYS A 1 94 ? 2.784 -6.562 8.900 1.00 90.62 94 LYS A O 1
ATOM 765 N N . LEU A 1 95 ? 3.311 -8.563 7.993 1.00 94.25 95 LEU A N 1
ATOM 766 C CA . LEU A 1 95 ? 2.799 -8.277 6.659 1.00 94.25 95 LEU A CA 1
ATOM 767 C C . LEU A 1 95 ? 1.270 -8.323 6.696 1.00 94.25 95 LEU A C 1
ATOM 769 O O . LEU A 1 95 ? 0.692 -9.319 7.132 1.00 94.25 95 LEU A O 1
ATOM 773 N N . ILE A 1 96 ? 0.635 -7.237 6.269 1.00 93.81 96 ILE A N 1
ATOM 774 C CA . ILE A 1 96 ? -0.819 -7.153 6.134 1.00 93.81 96 ILE A CA 1
ATOM 775 C C . ILE A 1 96 ? -1.211 -7.557 4.721 1.00 93.81 96 ILE A C 1
ATOM 777 O O . ILE A 1 96 ? -1.986 -8.488 4.550 1.00 93.81 96 ILE A O 1
ATOM 781 N N . GLU A 1 97 ? -0.646 -6.876 3.726 1.00 95.25 97 GLU A N 1
ATOM 782 C CA . GLU A 1 97 ? -0.942 -7.096 2.311 1.00 95.25 97 GLU A CA 1
ATOM 783 C C . GLU A 1 97 ? 0.294 -6.813 1.455 1.00 95.25 97 GLU A C 1
ATOM 785 O O . GLU A 1 97 ? 1.174 -6.040 1.847 1.00 95.25 97 GLU A O 1
ATOM 790 N N . ARG A 1 98 ? 0.355 -7.417 0.267 1.00 96.50 98 ARG A N 1
ATOM 791 C CA . ARG A 1 98 ? 1.397 -7.147 -0.737 1.00 96.50 98 ARG A CA 1
ATOM 792 C C . ARG A 1 98 ? 0.772 -7.044 -2.119 1.00 96.50 98 ARG A C 1
ATOM 794 O O . ARG A 1 98 ? -0.091 -7.851 -2.418 1.00 96.50 98 ARG A O 1
ATOM 801 N N . SER A 1 99 ? 1.244 -6.151 -2.978 1.00 97.31 99 SER A N 1
ATOM 802 C CA . SER A 1 99 ? 0.891 -6.212 -4.398 1.00 97.31 99 SER A CA 1
ATOM 803 C C . SER A 1 99 ? 1.610 -7.353 -5.116 1.00 97.31 99 SER A C 1
ATOM 805 O O . SER A 1 99 ? 2.597 -7.915 -4.624 1.00 97.31 99 SER A O 1
ATOM 807 N N . ASP A 1 100 ? 1.125 -7.683 -6.306 1.00 96.81 100 ASP A N 1
ATOM 808 C CA . ASP A 1 100 ? 1.864 -8.490 -7.264 1.00 96.81 100 ASP A CA 1
ATOM 809 C C . ASP A 1 100 ? 3.138 -7.763 -7.707 1.00 96.81 100 ASP A C 1
ATOM 811 O O . ASP A 1 100 ? 3.402 -6.605 -7.368 1.00 96.81 100 ASP A O 1
ATOM 815 N N . LYS A 1 101 ? 3.969 -8.466 -8.469 1.00 95.25 101 LYS A N 1
ATOM 816 C CA . LYS A 1 101 ? 5.135 -7.855 -9.091 1.00 95.25 101 LYS A CA 1
ATOM 817 C C . LYS A 1 101 ? 4.717 -7.075 -10.335 1.00 95.25 101 LYS A C 1
ATOM 819 O O . LYS A 1 101 ? 4.077 -7.624 -11.225 1.00 95.25 101 LYS A O 1
ATOM 824 N N . HIS A 1 102 ? 5.140 -5.818 -10.421 1.00 94.94 102 HIS A N 1
ATOM 825 C CA . HIS A 1 102 ? 4.845 -4.924 -11.542 1.00 94.94 102 HIS A CA 1
ATOM 826 C C . HIS A 1 102 ? 6.109 -4.365 -12.176 1.00 94.94 102 HIS A C 1
ATOM 828 O O . HIS A 1 102 ? 7.160 -4.275 -11.548 1.00 94.94 102 HIS A O 1
ATOM 834 N N . ARG A 1 103 ? 6.004 -3.911 -13.425 1.00 92.38 103 ARG A N 1
ATOM 835 C CA . ARG A 1 103 ? 7.124 -3.264 -14.130 1.00 92.38 103 ARG A CA 1
ATOM 836 C C . ARG A 1 103 ? 7.465 -1.889 -13.567 1.00 92.38 103 ARG A C 1
ATOM 838 O O . ARG A 1 103 ? 8.609 -1.446 -13.676 1.00 92.38 103 ARG A O 1
ATOM 845 N N . THR A 1 104 ? 6.490 -1.210 -12.967 1.00 93.00 104 THR A N 1
ATOM 846 C CA . THR A 1 104 ? 6.684 0.101 -12.348 1.00 93.00 104 THR A CA 1
ATOM 847 C C . THR A 1 104 ? 6.299 0.070 -10.874 1.00 93.00 104 THR A C 1
ATOM 849 O O . THR A 1 104 ? 5.404 -0.661 -10.452 1.00 93.00 104 THR A O 1
ATOM 852 N N . LEU A 1 105 ? 6.983 0.891 -10.073 1.00 94.25 105 LEU A N 1
ATOM 853 C CA . LEU A 1 105 ? 6.639 1.066 -8.664 1.00 94.25 105 LEU A CA 1
ATOM 854 C C . LEU A 1 105 ? 5.244 1.686 -8.493 1.00 94.25 105 LEU A C 1
ATOM 856 O O . LEU A 1 105 ? 4.546 1.367 -7.536 1.00 94.25 105 LEU A O 1
ATOM 860 N N . GLN A 1 106 ? 4.843 2.569 -9.410 1.00 95.12 106 GLN A N 1
ATOM 861 C CA . GLN A 1 106 ? 3.537 3.213 -9.355 1.00 95.12 106 GLN A CA 1
ATOM 862 C C . GLN A 1 106 ? 2.414 2.189 -9.490 1.00 95.12 106 GLN A C 1
ATOM 864 O O . GLN A 1 106 ? 1.519 2.201 -8.653 1.00 95.12 106 GLN A O 1
ATOM 869 N N . ASP A 1 107 ? 2.503 1.262 -10.444 1.00 95.44 107 ASP A N 1
ATOM 870 C CA . ASP A 1 107 ? 1.491 0.213 -10.621 1.00 95.44 107 ASP A CA 1
ATOM 871 C C . ASP A 1 107 ? 1.393 -0.684 -9.378 1.00 95.44 107 ASP A C 1
ATOM 873 O O . ASP A 1 107 ? 0.298 -0.961 -8.890 1.00 95.44 107 ASP A O 1
ATOM 877 N N . ALA A 1 108 ? 2.537 -1.051 -8.787 1.00 96.75 108 ALA A N 1
ATOM 878 C CA . ALA A 1 108 ? 2.572 -1.832 -7.551 1.00 96.75 108 ALA A CA 1
ATOM 879 C C . ALA A 1 108 ? 1.924 -1.104 -6.362 1.00 96.75 108 ALA A C 1
ATOM 881 O O . ALA A 1 108 ? 1.280 -1.741 -5.526 1.00 96.75 108 ALA A O 1
ATOM 882 N N . MET A 1 109 ? 2.101 0.215 -6.267 1.00 97.50 109 MET A N 1
ATOM 883 C CA . MET A 1 109 ? 1.490 1.048 -5.228 1.00 97.50 109 MET A CA 1
ATOM 884 C C . MET A 1 109 ? -0.007 1.262 -5.477 1.00 97.50 109 MET A C 1
ATOM 886 O O . MET A 1 109 ? -0.785 1.211 -4.529 1.00 97.50 109 MET A O 1
ATOM 890 N N . VAL A 1 110 ? -0.419 1.473 -6.732 1.00 96.19 110 VAL A N 1
ATOM 891 C CA . VAL A 1 110 ? -1.832 1.617 -7.119 1.00 96.19 110 VAL A CA 1
ATOM 892 C C . VAL A 1 110 ? -2.595 0.338 -6.797 1.00 96.19 110 VAL A C 1
ATOM 894 O O . VAL A 1 110 ? -3.587 0.411 -6.083 1.00 96.19 110 VAL A O 1
ATOM 897 N N . GLN A 1 111 ? -2.080 -0.834 -7.182 1.00 97.06 111 GLN A N 1
ATOM 898 C CA . GLN A 1 111 ? -2.739 -2.106 -6.869 1.00 97.06 111 GLN A CA 1
ATOM 899 C C . GLN A 1 111 ? -2.922 -2.304 -5.354 1.00 97.06 111 GLN A C 1
ATOM 901 O O . GLN A 1 111 ? -3.986 -2.728 -4.906 1.00 97.06 111 GLN A O 1
ATOM 906 N N . LEU A 1 112 ? -1.906 -1.967 -4.546 1.00 97.19 112 LEU A N 1
ATOM 907 C CA . LEU A 1 112 ? -2.019 -2.027 -3.086 1.00 97.19 112 LEU A CA 1
ATOM 908 C C . LEU A 1 112 ? -3.080 -1.042 -2.556 1.00 97.19 112 LEU A C 1
ATOM 910 O O . LEU A 1 112 ? -3.826 -1.380 -1.638 1.00 97.19 112 LEU A O 1
ATOM 914 N N . SER A 1 113 ? -3.161 0.162 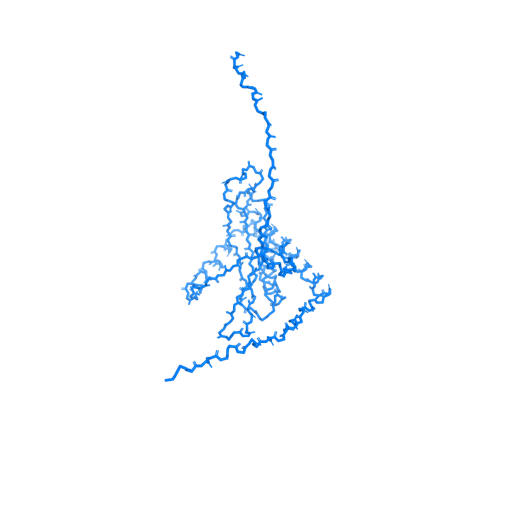-3.128 1.00 96.94 113 SER A N 1
ATOM 915 C CA . SER A 1 113 ? -4.163 1.176 -2.771 1.00 96.94 113 SER A CA 1
ATOM 916 C C . SER A 1 113 ? -5.587 0.733 -3.098 1.00 96.94 113 SER A C 1
ATOM 918 O O . SER A 1 113 ? -6.473 0.880 -2.250 1.00 96.94 113 SER A O 1
ATOM 920 N N . ASP A 1 114 ? -5.793 0.142 -4.275 1.00 94.94 114 ASP A N 1
ATOM 921 C CA . ASP A 1 114 ? -7.090 -0.364 -4.725 1.00 94.94 114 ASP A CA 1
ATOM 922 C C . ASP A 1 114 ? -7.592 -1.457 -3.777 1.00 94.94 114 ASP A C 1
ATOM 924 O O . ASP A 1 114 ? -8.696 -1.357 -3.248 1.00 94.94 114 ASP A O 1
ATOM 928 N N . TRP A 1 115 ? -6.745 -2.432 -3.432 1.00 93.69 115 TRP A N 1
ATOM 929 C CA . TRP A 1 115 ? -7.128 -3.513 -2.514 1.00 93.69 115 TRP A CA 1
ATOM 930 C C . TRP A 1 115 ? -7.516 -3.020 -1.122 1.00 93.69 115 TRP A C 1
ATOM 932 O O . TRP A 1 115 ? -8.460 -3.520 -0.508 1.00 93.69 115 TRP A O 1
ATOM 942 N N . ILE A 1 116 ? -6.779 -2.047 -0.590 1.00 94.12 116 ILE A N 1
ATOM 943 C CA . ILE A 1 116 ? -7.100 -1.474 0.717 1.00 94.12 116 ILE A CA 1
ATOM 944 C C . ILE A 1 116 ? -8.404 -0.670 0.623 1.00 94.12 116 ILE A C 1
ATOM 946 O O . ILE A 1 116 ? -9.235 -0.759 1.524 1.00 94.12 116 ILE A O 1
ATOM 950 N N . SER A 1 117 ? -8.616 0.068 -0.466 1.00 92.38 117 SER A N 1
ATOM 951 C CA . SER A 1 117 ? -9.839 0.846 -0.693 1.00 92.38 117 SER A CA 1
ATOM 952 C C . SER A 1 117 ? -11.074 -0.046 -0.849 1.00 92.38 117 SER A C 1
ATOM 954 O O . SER A 1 117 ? -12.111 0.261 -0.263 1.00 92.38 117 SER A O 1
ATOM 956 N N . ASP A 1 118 ? -10.953 -1.187 -1.528 1.00 91.81 118 ASP A N 1
ATOM 957 C CA . ASP A 1 118 ? -12.022 -2.187 -1.637 1.00 91.81 118 ASP A CA 1
ATOM 958 C C . ASP A 1 118 ? -12.423 -2.734 -0.259 1.00 91.81 118 ASP A C 1
ATOM 960 O O . ASP A 1 118 ? -13.610 -2.855 0.056 1.00 91.81 118 ASP A O 1
ATOM 964 N N . ASN A 1 119 ? -11.440 -3.004 0.608 1.00 90.12 119 ASN A N 1
ATOM 965 C CA . ASN A 1 119 ? -11.699 -3.435 1.982 1.00 90.12 119 ASN A CA 1
ATOM 966 C C . ASN A 1 119 ? -12.384 -2.331 2.813 1.00 90.12 119 ASN A C 1
ATOM 968 O O . ASN A 1 119 ? -13.306 -2.633 3.574 1.00 90.12 119 ASN A O 1
ATOM 972 N N . VAL A 1 120 ? -11.992 -1.057 2.651 1.00 88.69 120 VAL A N 1
ATOM 973 C CA . VAL A 1 120 ? -12.682 0.087 3.289 1.00 88.69 120 VAL A CA 1
ATOM 974 C C . VAL A 1 120 ? -14.127 0.175 2.814 1.00 88.69 120 VAL A C 1
ATOM 976 O O . VAL A 1 120 ? -15.031 0.319 3.640 1.00 88.69 120 VAL A O 1
ATOM 979 N N . GLY A 1 121 ? -14.358 0.084 1.503 1.00 86.25 121 GLY A N 1
ATOM 980 C CA . GLY A 1 121 ? -15.696 0.128 0.915 1.00 86.25 121 GLY A CA 1
ATOM 981 C C . GLY A 1 121 ? -16.586 -0.975 1.478 1.00 86.25 121 GLY A C 1
ATOM 982 O O . GLY A 1 121 ? -17.696 -0.704 1.935 1.00 86.25 121 GLY A O 1
ATOM 983 N N . PHE A 1 122 ? -16.054 -2.195 1.564 1.00 85.75 122 PHE A N 1
ATOM 984 C CA . PHE A 1 122 ? -16.766 -3.330 2.139 1.00 85.75 122 PHE A CA 1
ATOM 985 C C . PHE A 1 122 ? -17.155 -3.116 3.611 1.00 85.75 122 PHE A C 1
ATOM 987 O O . PHE A 1 122 ? -18.307 -3.353 3.982 1.00 85.75 122 PHE A O 1
ATOM 994 N N . GLU A 1 123 ? -16.231 -2.655 4.459 1.00 83.19 123 GLU A N 1
ATOM 995 C CA . GLU A 1 123 ? -16.544 -2.387 5.869 1.00 83.19 123 GLU A CA 1
ATOM 996 C C . GLU A 1 123 ? -17.515 -1.208 6.025 1.00 83.19 123 GLU A C 1
ATOM 998 O O . GLU A 1 123 ? -18.440 -1.271 6.836 1.00 83.19 123 GLU A O 1
ATOM 1003 N N . THR A 1 124 ? -17.401 -0.177 5.186 1.00 84.31 124 THR A N 1
ATOM 1004 C CA . THR A 1 124 ? -18.342 0.957 5.167 1.00 84.31 124 THR A CA 1
ATOM 1005 C C . THR A 1 124 ? -19.758 0.505 4.793 1.00 84.31 124 THR A C 1
ATOM 1007 O O . THR A 1 124 ? -20.736 0.900 5.435 1.00 84.31 124 THR A O 1
ATOM 1010 N N . ASP A 1 125 ? -19.891 -0.385 3.809 1.00 83.69 125 ASP A N 1
ATOM 1011 C CA . ASP A 1 125 ? -21.176 -0.970 3.417 1.00 83.69 125 ASP A CA 1
ATOM 1012 C C . ASP A 1 125 ? -21.794 -1.833 4.525 1.00 83.69 125 ASP A C 1
ATOM 1014 O O . ASP A 1 125 ? -23.021 -1.886 4.663 1.00 83.69 125 ASP A O 1
ATOM 1018 N N . ARG A 1 126 ? -20.970 -2.500 5.341 1.00 80.31 126 ARG A N 1
ATOM 1019 C CA . ARG A 1 126 ? -21.437 -3.245 6.521 1.00 80.31 126 ARG A CA 1
ATOM 1020 C C . ARG A 1 126 ? -21.896 -2.319 7.635 1.00 80.31 126 ARG A C 1
ATOM 1022 O O . ARG A 1 126 ? -22.985 -2.529 8.172 1.00 80.31 126 ARG A O 1
ATOM 1029 N N . MET A 1 127 ? -21.146 -1.252 7.908 1.00 79.06 127 MET A N 1
ATOM 1030 C CA . MET A 1 127 ? -21.562 -0.217 8.858 1.00 79.06 127 MET A CA 1
ATOM 1031 C C . MET A 1 127 ? -22.914 0.385 8.459 1.00 79.06 127 MET A C 1
ATOM 1033 O O . MET A 1 127 ? -23.795 0.532 9.306 1.00 79.06 127 MET A O 1
ATOM 1037 N N . LYS A 1 128 ? -23.135 0.641 7.161 1.00 79.56 128 LYS A N 1
ATOM 1038 C CA . LYS A 1 128 ? -24.425 1.117 6.633 1.00 79.56 128 LYS A CA 1
ATOM 1039 C C . LYS A 1 128 ? -25.582 0.145 6.898 1.00 79.56 128 LYS A C 1
ATOM 1041 O O . LYS A 1 128 ? -26.717 0.583 7.065 1.00 79.56 128 LYS A O 1
ATOM 1046 N N . LYS A 1 129 ? -25.311 -1.162 6.941 1.00 83.50 129 LYS A N 1
ATOM 1047 C CA . LYS A 1 129 ? -26.301 -2.213 7.240 1.00 83.50 129 LYS A CA 1
ATOM 1048 C C . LYS A 1 129 ? -26.523 -2.434 8.742 1.00 83.50 129 LYS A C 1
ATOM 1050 O O . LYS A 1 129 ? -27.367 -3.249 9.099 1.00 83.50 129 LYS A O 1
ATOM 1055 N N . GLY A 1 130 ? -25.803 -1.718 9.610 1.00 77.94 130 GLY A N 1
ATOM 1056 C CA . GLY A 1 130 ? -25.882 -1.874 11.065 1.00 77.94 130 GLY A CA 1
ATOM 1057 C C . GLY A 1 130 ? -25.037 -3.024 11.625 1.00 77.94 130 GLY A C 1
ATOM 1058 O O . GLY A 1 130 ? -25.101 -3.293 12.823 1.00 77.94 130 GLY A O 1
ATOM 1059 N N . ASP A 1 131 ? -24.219 -3.679 10.797 1.00 69.38 131 ASP A N 1
ATOM 1060 C CA . ASP A 1 131 ? -23.277 -4.702 11.251 1.00 69.38 131 ASP A CA 1
ATOM 1061 C C . ASP A 1 131 ? -22.064 -4.028 11.903 1.00 69.38 131 ASP A C 1
ATOM 1063 O O . ASP A 1 131 ? -21.155 -3.554 11.225 1.00 69.38 131 ASP A O 1
ATOM 1067 N N . MET A 1 132 ? -22.024 -4.008 13.235 1.00 61.62 132 MET A N 1
ATOM 1068 C CA . MET A 1 132 ? -20.938 -3.375 13.999 1.00 61.62 132 MET A CA 1
ATOM 1069 C C . MET A 1 132 ? -19.737 -4.293 14.282 1.00 61.62 132 MET A C 1
ATOM 1071 O O . MET A 1 132 ? -18.937 -3.985 15.162 1.00 61.62 132 MET A O 1
ATOM 1075 N N . ASN A 1 133 ? -19.593 -5.430 13.586 1.00 61.34 133 ASN A N 1
ATOM 1076 C CA . ASN A 1 133 ? -18.516 -6.386 13.874 1.00 61.34 133 ASN A CA 1
ATOM 1077 C C . ASN A 1 133 ? -17.433 -6.426 12.767 1.00 61.34 133 ASN A C 1
ATOM 1079 O O . ASN A 1 133 ? -17.564 -7.209 11.814 1.00 61.34 133 ASN A O 1
ATOM 1083 N N . PRO A 1 134 ? -16.363 -5.609 12.871 1.00 56.22 134 PRO A N 1
ATOM 1084 C CA . PRO A 1 134 ? -15.353 -5.424 11.818 1.00 56.22 134 PRO A CA 1
ATOM 1085 C C . PRO A 1 134 ? -14.407 -6.623 11.610 1.00 56.22 134 PRO A C 1
ATOM 1087 O O . PRO A 1 134 ? -13.649 -6.669 10.647 1.00 56.22 134 PRO A O 1
ATOM 1090 N N . TH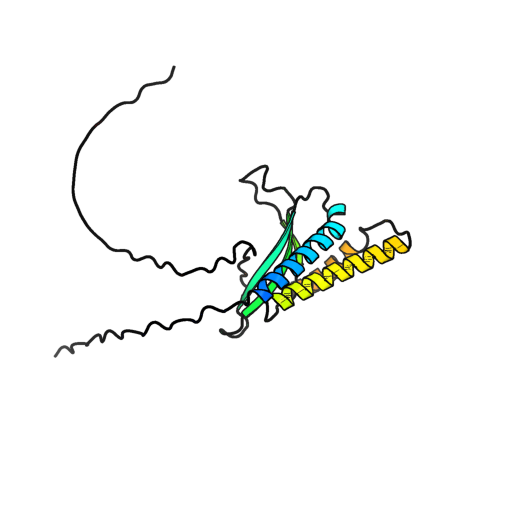R A 1 135 ? -14.426 -7.636 12.480 1.00 58.62 135 THR A N 1
ATOM 1091 C CA . THR A 1 135 ? -13.419 -8.717 12.484 1.00 58.62 135 THR A CA 1
ATOM 1092 C C . THR A 1 135 ? -13.775 -9.953 11.656 1.00 58.62 135 THR A C 1
ATOM 1094 O O . THR A 1 135 ? -12.907 -10.791 11.416 1.00 58.62 135 THR A O 1
ATOM 1097 N N . ALA A 1 136 ? -15.015 -10.091 11.178 1.00 56.59 136 ALA A N 1
ATOM 1098 C CA . ALA A 1 136 ? -15.491 -11.357 10.609 1.00 56.59 136 ALA A CA 1
ATOM 1099 C C . ALA A 1 136 ? -14.860 -11.748 9.254 1.00 56.59 136 ALA A C 1
ATOM 1101 O O . ALA A 1 136 ? -14.824 -12.936 8.936 1.00 56.59 136 ALA A O 1
ATOM 1102 N N . LYS A 1 137 ? -14.357 -10.796 8.448 1.00 55.25 137 LYS A N 1
ATOM 1103 C CA . LYS A 1 137 ? -13.919 -11.084 7.064 1.00 55.25 137 LYS A CA 1
ATOM 1104 C C . LYS A 1 137 ? -12.448 -10.818 6.746 1.00 55.25 137 LYS A C 1
ATOM 1106 O O . LYS A 1 137 ? -11.920 -11.453 5.836 1.00 55.25 137 LYS A O 1
ATOM 1111 N N . LEU A 1 138 ? -11.745 -10.004 7.534 1.00 56.50 138 LEU A N 1
ATOM 1112 C CA . LEU A 1 138 ? -10.287 -9.865 7.406 1.00 56.50 138 LEU A CA 1
ATOM 1113 C C . LEU A 1 138 ? -9.550 -11.190 7.669 1.00 56.50 138 LEU A C 1
ATOM 1115 O O . LEU A 1 138 ? -8.550 -11.481 7.019 1.00 56.50 138 LEU A O 1
ATOM 1119 N N . ALA A 1 139 ? -10.110 -12.054 8.523 1.00 55.78 139 ALA A N 1
ATOM 1120 C CA . ALA A 1 139 ? -9.640 -13.428 8.692 1.00 55.78 139 ALA A CA 1
ATOM 1121 C C . ALA A 1 139 ? -9.888 -14.316 7.453 1.00 55.78 139 ALA A C 1
ATOM 1123 O O . ALA A 1 139 ? -9.120 -15.239 7.196 1.00 55.78 139 ALA A O 1
ATOM 1124 N N . HIS A 1 140 ? -10.941 -14.046 6.674 1.00 49.97 140 HIS A N 1
ATOM 1125 C CA . HIS A 1 140 ? -11.312 -14.858 5.515 1.00 49.97 140 HIS A CA 1
ATOM 1126 C C . HIS A 1 140 ? -10.448 -14.540 4.285 1.00 49.97 140 HIS A C 1
ATOM 1128 O O . HIS A 1 140 ? -9.931 -15.462 3.660 1.00 49.97 140 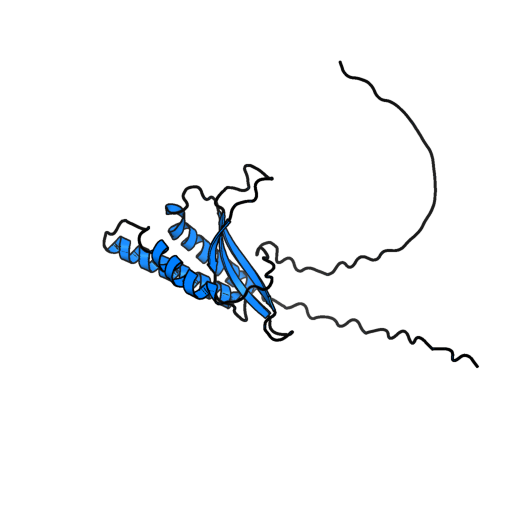HIS A O 1
ATOM 1134 N N . ASN A 1 141 ? -10.221 -13.258 3.974 1.00 52.16 141 ASN A N 1
ATOM 1135 C CA . ASN A 1 141 ? -9.403 -12.866 2.817 1.00 52.16 141 ASN A CA 1
ATOM 1136 C C . ASN A 1 141 ? -7.919 -13.236 3.002 1.00 52.16 141 ASN A C 1
ATOM 1138 O O . ASN A 1 141 ? -7.298 -13.732 2.062 1.00 52.16 141 ASN A O 1
ATOM 1142 N N . ALA A 1 142 ? -7.381 -13.099 4.222 1.00 52.38 142 ALA A N 1
ATOM 1143 C CA . ALA A 1 142 ? -6.033 -13.569 4.550 1.00 52.38 142 ALA A CA 1
ATOM 1144 C C . ALA A 1 142 ? -5.895 -15.097 4.362 1.00 52.38 142 ALA A C 1
ATOM 1146 O O . ALA A 1 142 ? -4.946 -15.568 3.740 1.00 52.38 142 ALA A O 1
ATOM 1147 N N . ALA A 1 143 ? -6.887 -15.877 4.812 1.00 48.12 143 ALA A N 1
ATOM 1148 C CA . ALA A 1 143 ? -6.864 -17.340 4.721 1.00 48.12 143 ALA A CA 1
ATOM 1149 C C . ALA A 1 143 ? -7.038 -17.892 3.292 1.00 48.12 143 ALA A C 1
ATOM 1151 O O . ALA A 1 143 ? -6.560 -18.989 2.994 1.00 48.12 143 ALA A O 1
ATOM 1152 N N . VAL A 1 144 ? -7.732 -17.168 2.407 1.00 52.12 144 VAL A N 1
ATOM 1153 C CA . VAL A 1 144 ? -7.875 -17.558 0.993 1.00 52.12 144 VAL A CA 1
ATOM 1154 C C . VAL A 1 144 ? -6.571 -17.312 0.227 1.00 52.12 144 VAL A C 1
ATOM 1156 O O . VAL A 1 144 ? -6.189 -18.150 -0.586 1.00 52.12 144 VAL A O 1
ATOM 1159 N N . ARG A 1 145 ? -5.841 -16.232 0.532 1.00 54.31 145 ARG A N 1
ATOM 1160 C CA . ARG A 1 145 ? -4.612 -15.851 -0.187 1.00 54.31 145 ARG A CA 1
ATOM 1161 C C . ARG A 1 145 ? -3.331 -16.512 0.316 1.00 54.31 145 ARG A C 1
ATOM 1163 O O . ARG A 1 145 ? -2.450 -16.782 -0.499 1.00 54.31 145 ARG A O 1
ATOM 1170 N N . ASP A 1 146 ? -3.234 -16.877 1.596 1.00 48.47 146 ASP A N 1
ATOM 1171 C CA . ASP A 1 146 ? -2.103 -17.687 2.093 1.00 48.47 146 ASP A CA 1
ATOM 1172 C C . ASP A 1 146 ? -1.978 -19.031 1.345 1.00 48.47 146 ASP A C 1
ATOM 1174 O O . ASP A 1 146 ? -0.884 -19.584 1.220 1.00 48.47 146 ASP A O 1
ATOM 1178 N N . LYS A 1 147 ? -3.079 -19.531 0.764 1.00 48.88 147 LYS A N 1
ATOM 1179 C CA . LYS A 1 147 ? -3.071 -20.717 -0.106 1.00 48.88 147 LYS A CA 1
ATOM 1180 C C . LYS A 1 147 ? -2.497 -20.464 -1.503 1.00 48.88 147 LYS A C 1
ATOM 1182 O O . LYS A 1 147 ? -1.990 -21.403 -2.107 1.00 48.88 147 LYS A O 1
ATOM 1187 N N . GLU A 1 148 ? -2.553 -19.237 -2.014 1.00 47.69 148 GLU A N 1
ATOM 1188 C CA . GLU A 1 148 ? -2.002 -18.880 -3.332 1.00 47.69 148 GLU A CA 1
ATOM 1189 C C . GLU A 1 148 ? -0.507 -18.542 -3.245 1.00 47.69 148 GLU A C 1
ATOM 1191 O O . GLU A 1 148 ? 0.280 -18.927 -4.110 1.00 47.69 148 GLU A O 1
ATOM 1196 N N . VAL A 1 149 ? -0.086 -17.902 -2.151 1.00 48.72 149 VAL A N 1
ATOM 1197 C CA . VAL A 1 149 ? 1.309 -17.496 -1.908 1.00 48.72 149 VAL A CA 1
ATOM 1198 C C . VAL A 1 149 ? 2.253 -18.684 -1.689 1.00 48.72 149 VAL A C 1
ATOM 1200 O O . VAL A 1 149 ? 3.424 -18.608 -2.063 1.00 48.72 149 VAL A O 1
ATOM 1203 N N . ALA A 1 150 ? 1.775 -19.789 -1.111 1.00 46.53 150 ALA A N 1
ATOM 1204 C CA . ALA A 1 150 ? 2.604 -20.969 -0.839 1.00 46.53 150 ALA A CA 1
ATOM 1205 C C . ALA A 1 150 ? 3.176 -21.643 -2.109 1.00 46.53 150 ALA A C 1
ATOM 1207 O O . ALA A 1 150 ? 4.054 -22.495 -1.996 1.00 46.53 150 ALA A O 1
ATOM 1208 N N . ASN A 1 151 ? 2.726 -21.243 -3.306 1.00 43.88 151 ASN A N 1
ATOM 1209 C CA . ASN A 1 151 ? 3.187 -21.777 -4.589 1.00 43.88 151 ASN A CA 1
ATOM 1210 C C . ASN A 1 151 ? 4.194 -20.891 -5.349 1.00 43.88 151 ASN A C 1
ATOM 1212 O O . ASN A 1 151 ? 4.687 -21.320 -6.392 1.00 43.88 151 ASN A O 1
ATOM 1216 N N . SER A 1 152 ? 4.542 -19.689 -4.873 1.00 40.91 152 SER A N 1
ATOM 1217 C CA . SER A 1 152 ? 5.521 -18.829 -5.561 1.00 40.91 152 SER A CA 1
ATOM 1218 C C . SER A 1 152 ? 6.866 -18.826 -4.827 1.00 40.91 152 SER A C 1
ATOM 1220 O O . SER A 1 152 ? 7.005 -18.214 -3.767 1.00 40.91 152 SER A O 1
ATOM 1222 N N . GLY A 1 153 ? 7.836 -19.544 -5.398 1.00 39.28 153 GLY A N 1
ATOM 1223 C CA . GLY A 1 153 ? 9.167 -19.815 -4.855 1.00 39.28 153 GLY A CA 1
ATOM 1224 C C . GLY A 1 153 ? 9.958 -18.602 -4.353 1.00 39.28 153 GLY A C 1
ATOM 1225 O O . GLY A 1 153 ? 9.844 -17.476 -4.835 1.00 39.28 153 GLY A O 1
ATOM 1226 N N . THR A 1 154 ? 10.766 -18.885 -3.337 1.00 43.41 154 THR A N 1
ATOM 1227 C CA . THR A 1 154 ? 11.550 -17.951 -2.532 1.00 43.41 154 THR A CA 1
ATOM 1228 C C . THR A 1 154 ? 12.935 -17.740 -3.141 1.00 43.41 154 THR A C 1
ATOM 1230 O O . THR A 1 154 ? 13.764 -18.636 -3.054 1.00 43.41 154 THR A O 1
ATOM 1233 N N . GLU A 1 155 ? 13.227 -16.551 -3.674 1.00 44.12 155 GLU A N 1
ATOM 1234 C CA . GLU A 1 155 ? 14.608 -16.076 -3.854 1.00 44.12 155 GLU A CA 1
ATOM 1235 C C . GLU A 1 155 ? 14.730 -14.592 -3.467 1.00 44.12 155 GLU A C 1
ATOM 1237 O O . GLU A 1 155 ? 13.769 -13.826 -3.542 1.00 44.12 155 GLU A O 1
ATOM 1242 N N . GLY A 1 156 ? 15.904 -14.237 -2.938 1.00 47.12 156 GLY A N 1
ATOM 1243 C CA . GLY A 1 156 ? 16.130 -13.142 -1.992 1.00 47.12 156 GLY A CA 1
ATOM 1244 C C . GLY A 1 156 ? 15.673 -11.753 -2.442 1.00 47.12 156 GLY A C 1
ATOM 1245 O O . GLY A 1 156 ? 16.107 -11.233 -3.466 1.00 47.12 156 GLY A O 1
ATOM 1246 N N . ASN A 1 157 ? 14.838 -11.133 -1.607 1.00 45.78 157 ASN A N 1
ATOM 1247 C CA . ASN A 1 157 ? 14.315 -9.785 -1.791 1.00 45.78 157 ASN A CA 1
ATOM 1248 C C . ASN A 1 157 ? 14.941 -8.863 -0.730 1.00 45.78 157 ASN A C 1
ATOM 1250 O O . ASN A 1 157 ? 14.701 -9.038 0.465 1.00 45.78 157 ASN A O 1
ATOM 1254 N N . GLU A 1 158 ? 15.745 -7.885 -1.150 1.00 49.47 158 GLU A N 1
ATOM 1255 C CA . GLU A 1 158 ? 16.190 -6.797 -0.272 1.00 49.47 158 GLU A CA 1
ATOM 1256 C C . GLU A 1 158 ? 15.032 -5.797 -0.102 1.00 49.47 158 GLU A C 1
ATOM 1258 O O . GLU A 1 158 ? 14.560 -5.192 -1.067 1.00 49.47 158 GLU A O 1
ATOM 1263 N N . LEU A 1 159 ? 14.542 -5.646 1.132 1.00 47.41 159 LEU A N 1
ATOM 1264 C CA . LEU A 1 159 ? 13.508 -4.673 1.494 1.00 47.41 159 LEU A CA 1
ATOM 1265 C C . LEU A 1 159 ? 14.151 -3.291 1.666 1.00 47.41 159 LEU A C 1
ATOM 1267 O O . LEU A 1 159 ? 15.053 -3.131 2.487 1.00 47.41 159 LEU A O 1
ATOM 1271 N N . ILE A 1 160 ? 13.685 -2.287 0.917 1.00 49.47 160 ILE A N 1
ATOM 1272 C CA . ILE A 1 160 ? 14.205 -0.915 0.995 1.00 49.47 160 ILE A CA 1
ATOM 1273 C C . ILE A 1 160 ? 13.079 0.014 1.486 1.00 49.47 160 ILE A C 1
ATOM 1275 O O . ILE A 1 160 ? 12.072 0.168 0.788 1.00 49.47 160 ILE A O 1
ATOM 1279 N N . PRO A 1 161 ? 13.222 0.658 2.661 1.00 50.50 161 PRO A N 1
ATOM 1280 C CA . PRO A 1 161 ? 12.289 1.685 3.123 1.00 50.50 161 PRO A CA 1
ATOM 1281 C C . PRO A 1 161 ? 12.250 2.865 2.142 1.00 50.50 161 PRO A C 1
ATOM 1283 O O . PRO A 1 161 ? 13.296 3.334 1.690 1.00 50.50 161 PRO A O 1
ATOM 1286 N N . LEU A 1 162 ? 11.057 3.383 1.826 1.00 49.78 162 LEU A N 1
ATOM 1287 C CA . LEU A 1 162 ? 10.864 4.480 0.857 1.00 49.78 162 LEU A CA 1
ATOM 1288 C C . LEU A 1 162 ? 11.629 5.766 1.224 1.00 49.78 162 LEU A C 1
ATOM 1290 O O . LEU A 1 162 ? 12.038 6.524 0.345 1.00 49.78 162 LEU A O 1
ATOM 1294 N N . GLU A 1 163 ? 11.851 5.999 2.516 1.00 52.09 163 GLU A N 1
ATOM 1295 C CA . GLU A 1 163 ? 12.649 7.114 3.042 1.00 52.09 163 GLU A CA 1
ATOM 1296 C C . GLU A 1 163 ? 14.152 6.998 2.738 1.00 52.09 163 GLU A C 1
ATOM 1298 O O . GLU A 1 163 ? 14.855 8.007 2.720 1.00 52.09 163 GLU A O 1
ATOM 1303 N N . ASN A 1 164 ? 14.618 5.798 2.378 1.00 45.41 164 ASN A N 1
ATOM 1304 C CA . ASN A 1 164 ? 16.002 5.495 2.023 1.00 45.41 164 ASN A CA 1
ATOM 1305 C C . ASN A 1 164 ? 16.226 5.302 0.518 1.00 45.41 164 ASN A C 1
ATOM 1307 O O . ASN A 1 164 ? 17.299 4.846 0.116 1.00 45.41 164 ASN A O 1
ATOM 1311 N N . VAL A 1 165 ? 15.299 5.738 -0.347 1.00 45.25 165 VAL A N 1
ATOM 1312 C CA . VAL A 1 165 ? 15.595 5.948 -1.780 1.00 45.25 165 VAL A CA 1
ATOM 1313 C C . VAL A 1 165 ? 16.451 7.217 -1.939 1.00 45.25 165 VAL A C 1
ATOM 1315 O O . VAL A 1 165 ? 16.130 8.169 -2.653 1.00 45.25 165 VAL A O 1
ATOM 1318 N N . ALA A 1 166 ? 17.578 7.244 -1.232 1.00 42.31 166 ALA A N 1
ATOM 1319 C CA . ALA A 1 166 ? 18.679 8.131 -1.511 1.00 42.31 166 ALA A CA 1
ATOM 1320 C C . ALA A 1 166 ? 19.327 7.651 -2.810 1.00 42.31 166 ALA A C 1
ATOM 1322 O O . ALA A 1 166 ? 19.627 6.472 -2.993 1.00 42.31 166 ALA A O 1
ATOM 1323 N N . VAL A 1 167 ? 19.541 8.587 -3.730 1.00 45.38 167 VAL A N 1
ATOM 1324 C CA . VAL A 1 167 ? 20.345 8.375 -4.932 1.00 45.38 167 VAL A CA 1
ATOM 1325 C C . VAL A 1 167 ? 21.751 7.985 -4.471 1.00 45.38 167 VAL A C 1
ATOM 1327 O O . VAL A 1 167 ? 22.556 8.849 -4.126 1.00 45.38 167 VAL A O 1
ATOM 1330 N N . THR A 1 168 ? 22.045 6.686 -4.423 1.00 39.25 168 THR A N 1
ATOM 1331 C CA . THR A 1 168 ? 23.365 6.156 -4.085 1.00 39.25 168 THR A CA 1
ATOM 1332 C C . THR A 1 168 ? 24.333 6.488 -5.215 1.00 39.25 168 THR A C 1
ATOM 1334 O O . THR A 1 168 ? 24.506 5.765 -6.194 1.00 39.25 168 THR A O 1
ATOM 1337 N N . GLY A 1 169 ? 24.973 7.649 -5.089 1.00 38.06 169 GLY A N 1
ATOM 1338 C CA . GLY A 1 169 ? 26.226 7.928 -5.764 1.00 38.06 169 GLY A CA 1
ATOM 1339 C C . GLY A 1 169 ? 27.292 6.992 -5.208 1.00 38.06 169 GLY A C 1
ATOM 1340 O O . GLY A 1 169 ? 27.656 7.087 -4.040 1.00 38.06 169 GLY A O 1
ATOM 1341 N N . ASN A 1 170 ? 27.778 6.088 -6.057 1.00 38.31 170 ASN A N 1
ATOM 1342 C CA . ASN A 1 170 ? 28.986 5.300 -5.837 1.00 38.31 170 ASN A CA 1
ATOM 1343 C C . ASN A 1 170 ? 30.114 6.178 -5.261 1.00 38.31 170 ASN A C 1
ATOM 1345 O O . ASN A 1 170 ? 30.710 6.972 -5.988 1.00 38.31 170 ASN A O 1
ATOM 1349 N N . LYS A 1 171 ? 30.474 5.974 -3.992 1.00 40.41 171 LYS A N 1
ATOM 1350 C CA . LYS A 1 171 ? 31.833 6.226 -3.500 1.00 40.41 171 LYS A CA 1
ATOM 1351 C C . LYS A 1 171 ? 32.518 4.872 -3.386 1.00 40.41 171 LYS A C 1
ATOM 1353 O O . LYS A 1 171 ? 32.347 4.158 -2.403 1.00 40.41 171 LYS A O 1
ATOM 1358 N N . ARG A 1 172 ? 33.264 4.498 -4.427 1.00 40.78 172 ARG A N 1
ATOM 1359 C CA . ARG A 1 172 ? 34.237 3.410 -4.310 1.00 40.78 172 ARG A CA 1
ATOM 1360 C C . ARG A 1 172 ? 35.424 3.920 -3.498 1.00 40.78 172 ARG A C 1
ATOM 1362 O O . ARG A 1 172 ? 35.916 5.017 -3.749 1.00 40.78 172 ARG A O 1
ATOM 1369 N N . LYS A 1 173 ? 35.847 3.100 -2.536 1.00 42.78 173 LYS A N 1
ATOM 1370 C CA . LYS A 1 173 ? 37.146 3.173 -1.866 1.00 42.78 173 LYS A CA 1
ATOM 1371 C C . LYS A 1 173 ? 38.263 3.246 -2.911 1.00 42.78 173 LYS A C 1
ATOM 1373 O O . LYS A 1 173 ? 38.309 2.398 -3.798 1.00 42.78 173 LYS A O 1
ATOM 1378 N N . ALA A 1 174 ? 39.166 4.204 -2.742 1.00 41.78 174 ALA A N 1
ATOM 1379 C CA . ALA A 1 174 ? 40.559 4.047 -3.123 1.00 41.78 174 ALA A CA 1
ATOM 1380 C C . ALA A 1 174 ? 41.338 3.825 -1.823 1.00 41.78 174 ALA A C 1
ATOM 1382 O O . ALA A 1 174 ? 41.191 4.587 -0.866 1.00 41.78 174 ALA A O 1
ATOM 1383 N N . GLN A 1 175 ? 42.049 2.708 -1.787 1.00 44.88 175 GLN A N 1
ATOM 1384 C CA . GLN A 1 175 ? 43.086 2.379 -0.823 1.00 44.88 175 GLN A CA 1
ATOM 1385 C C . GLN A 1 175 ? 44.436 2.756 -1.459 1.00 44.88 175 GLN A C 1
ATOM 1387 O O . GLN A 1 175 ? 44.496 2.893 -2.681 1.00 44.88 175 GLN A O 1
ATOM 1392 N N . ASP A 1 176 ? 45.456 2.849 -0.607 1.00 37.88 176 ASP A N 1
ATOM 1393 C CA . ASP A 1 176 ? 46.893 3.051 -0.867 1.00 37.88 176 ASP A CA 1
ATOM 1394 C C . ASP A 1 176 ? 47.356 4.515 -0.805 1.00 37.88 176 ASP A C 1
ATOM 1396 O O . ASP A 1 176 ? 46.713 5.405 -1.352 1.00 37.88 176 ASP A O 1
ATOM 1400 N N . SER A 1 177 ? 48.477 4.861 -0.178 1.00 47.81 177 SER A N 1
ATOM 1401 C CA . SER A 1 177 ? 49.337 4.212 0.820 1.00 47.81 177 SER A CA 1
ATOM 1402 C C . SER A 1 177 ? 50.310 5.298 1.331 1.00 47.81 177 SER A C 1
ATOM 1404 O O . SER A 1 177 ? 50.444 6.350 0.711 1.00 47.81 177 SER A O 1
ATOM 1406 N N . ASP A 1 178 ? 50.943 5.024 2.472 1.00 44.72 178 ASP A N 1
ATOM 1407 C CA . ASP A 1 178 ? 52.241 5.544 2.932 1.00 44.72 178 ASP A CA 1
ATOM 1408 C C . ASP A 1 178 ? 52.432 7.063 3.123 1.00 44.72 178 ASP A C 1
ATOM 1410 O O . ASP A 1 178 ? 52.634 7.814 2.173 1.00 44.72 178 ASP A O 1
ATOM 1414 N N . ASN A 1 179 ? 52.556 7.494 4.387 1.00 46.28 179 ASN A N 1
ATOM 1415 C CA . ASN A 1 179 ? 53.810 8.136 4.792 1.00 46.28 179 ASN A CA 1
ATOM 1416 C C . ASN A 1 179 ? 54.039 8.116 6.311 1.00 46.28 179 ASN A C 1
ATOM 1418 O O . ASN A 1 179 ? 53.142 8.396 7.106 1.00 46.28 179 ASN A O 1
ATOM 1422 N N . ASP A 1 180 ? 55.283 7.791 6.644 1.00 45.12 180 ASP A N 1
ATOM 1423 C CA . ASP A 1 180 ? 55.946 7.810 7.943 1.00 45.12 180 ASP A CA 1
ATOM 1424 C C . ASP A 1 180 ? 55.879 9.160 8.672 1.00 45.12 180 ASP A C 1
ATOM 1426 O O . ASP A 1 180 ? 55.861 10.225 8.052 1.00 45.12 180 ASP A O 1
ATOM 1430 N N . GLY A 1 181 ? 56.040 9.101 10.000 1.00 40.53 181 GLY A N 1
ATOM 1431 C CA . GLY A 1 181 ? 56.883 10.084 10.684 1.00 40.53 181 GLY A CA 1
ATOM 1432 C C . GLY A 1 181 ? 56.405 10.576 12.046 1.00 40.53 181 GLY A C 1
ATOM 1433 O O . GLY A 1 181 ? 55.743 11.602 12.106 1.00 40.53 181 GLY A O 1
ATOM 1434 N N . GLY A 1 182 ? 56.880 9.903 13.108 1.00 37.06 182 GLY A N 1
ATOM 1435 C CA . GLY A 1 182 ? 57.224 10.481 14.422 1.00 37.06 182 GLY A CA 1
ATOM 1436 C C . GLY A 1 182 ? 56.086 11.098 15.249 1.00 37.06 182 GLY A C 1
ATOM 1437 O O . GLY A 1 182 ? 55.028 11.450 14.761 1.00 37.06 182 GLY A O 1
ATOM 1438 N N . SER A 1 183 ? 56.195 11.297 16.549 1.00 47.94 183 SER A N 1
ATOM 1439 C CA . SER A 1 183 ? 57.195 10.986 17.563 1.00 47.94 183 SER A CA 1
ATOM 1440 C C . SER A 1 183 ? 56.557 11.445 18.881 1.00 47.94 183 SER A C 1
ATOM 1442 O O . SER A 1 183 ? 55.857 12.453 18.899 1.00 47.94 183 SER A O 1
ATOM 1444 N N . ASP A 1 184 ? 56.855 10.721 19.954 1.00 45.50 184 ASP A N 1
ATOM 1445 C CA . ASP A 1 184 ? 56.914 11.190 21.341 1.00 45.50 184 ASP A CA 1
ATOM 1446 C C . ASP A 1 184 ? 55.642 11.669 22.068 1.00 45.50 184 ASP A C 1
ATOM 1448 O O . ASP A 1 184 ? 55.032 12.689 21.765 1.00 45.50 184 ASP A O 1
ATOM 1452 N N . GLY A 1 185 ? 55.399 11.031 23.219 1.00 44.84 185 GLY A N 1
ATOM 1453 C CA . GLY A 1 185 ? 55.394 11.815 24.455 1.00 44.84 185 GLY A CA 1
ATOM 1454 C C . GLY A 1 185 ? 54.182 11.683 25.380 1.00 44.84 185 GLY A C 1
ATOM 1455 O O . GLY A 1 185 ? 53.086 12.110 25.053 1.00 44.84 185 GLY A O 1
ATOM 1456 N N . ALA A 1 186 ? 54.486 11.236 26.605 1.00 52.38 186 ALA A N 1
ATOM 1457 C CA . ALA A 1 186 ? 53.776 11.465 27.873 1.00 52.38 186 ALA A CA 1
ATOM 1458 C C . ALA A 1 186 ? 52.411 10.749 28.061 1.00 52.38 186 ALA A C 1
ATOM 1460 O O . ALA A 1 186 ? 51.429 11.071 27.415 1.00 52.38 186 ALA A O 1
ATOM 1461 N N . SER A 1 187 ? 52.236 9.701 28.876 1.00 52.78 187 SER A N 1
ATOM 1462 C CA . SER A 1 187 ? 52.656 9.401 30.259 1.00 52.78 187 SER A CA 1
ATOM 1463 C C . SER A 1 187 ? 51.772 10.025 31.368 1.00 52.78 187 SER A C 1
ATOM 1465 O O . SER A 1 187 ? 51.854 11.217 31.639 1.00 52.78 187 SER A O 1
ATOM 1467 N N . PHE A 1 188 ? 51.030 9.123 32.046 1.00 49.12 188 PHE A N 1
ATOM 1468 C CA . PHE A 1 188 ? 50.462 9.143 33.420 1.00 49.12 188 PHE A CA 1
ATOM 1469 C C . PHE A 1 188 ? 49.203 9.980 33.773 1.00 49.12 188 PHE A C 1
ATOM 1471 O O . PHE A 1 188 ? 48.921 10.981 33.129 1.00 49.12 188 PHE A O 1
ATOM 1478 N N . PRO A 1 189 ? 48.504 9.674 34.902 1.00 63.84 189 PRO A N 1
ATOM 1479 C CA . PRO A 1 189 ? 48.254 8.369 35.540 1.00 63.84 189 PRO A CA 1
ATOM 1480 C C . PRO A 1 189 ? 46.782 8.124 35.969 1.00 63.84 189 PRO A C 1
ATOM 1482 O O . PRO A 1 189 ? 45.946 9.017 36.063 1.00 63.84 189 PRO A O 1
ATOM 1485 N N . LYS A 1 190 ? 46.517 6.863 36.344 1.00 63.16 190 LYS A N 1
ATOM 1486 C CA . LYS A 1 190 ? 45.378 6.391 37.152 1.00 63.16 190 LYS A CA 1
ATOM 1487 C C . LYS A 1 190 ? 45.300 7.086 38.525 1.00 63.16 190 LYS A C 1
ATOM 1489 O O . LYS A 1 190 ? 46.295 7.109 39.244 1.00 63.16 190 LYS A O 1
ATOM 1494 N N . ARG A 1 191 ? 44.090 7.457 38.959 1.00 53.34 191 ARG A N 1
ATOM 1495 C CA . ARG A 1 191 ? 43.648 7.504 40.374 1.00 53.34 191 ARG A CA 1
ATOM 1496 C C . ARG A 1 191 ? 42.137 7.227 40.401 1.00 53.34 191 ARG A C 1
ATOM 1498 O O . ARG A 1 191 ? 41.391 7.926 39.735 1.00 53.34 191 ARG A O 1
ATOM 1505 N N . MET A 1 192 ? 41.692 6.041 40.812 1.00 49.97 192 MET A N 1
ATOM 1506 C CA . MET A 1 192 ? 41.502 5.515 42.177 1.00 49.97 192 MET A CA 1
ATOM 1507 C C . MET A 1 192 ? 40.155 5.958 42.773 1.00 49.97 192 MET A C 1
ATOM 1509 O O . MET A 1 192 ? 39.925 7.138 43.006 1.00 49.97 192 MET A O 1
ATOM 1513 N N . LYS A 1 193 ? 39.280 4.963 42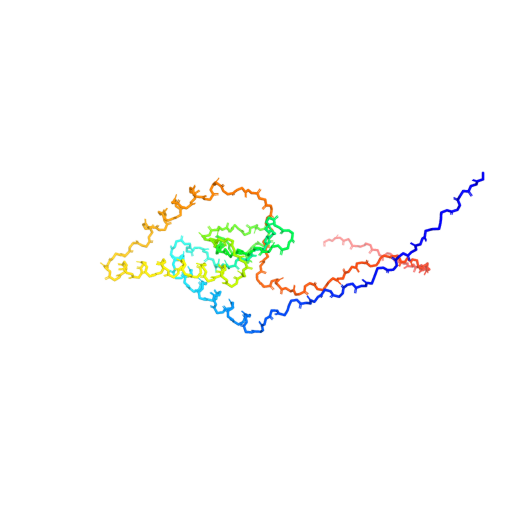.966 1.00 55.28 193 LYS A N 1
ATOM 1514 C CA . LYS A 1 193 ? 38.007 5.041 43.691 1.00 55.28 193 LYS A CA 1
ATOM 1515 C C . LYS A 1 193 ? 38.258 5.325 45.173 1.00 55.28 193 LYS A C 1
ATOM 1517 O O . LYS A 1 193 ? 39.141 4.681 45.742 1.00 55.28 193 LYS A O 1
ATOM 1522 N N . VAL A 1 194 ? 37.403 6.156 45.766 1.00 61.28 194 VAL A N 1
ATOM 1523 C CA . VAL A 1 194 ? 36.729 5.901 47.050 1.00 61.28 194 VAL A CA 1
ATOM 1524 C C . VAL A 1 194 ? 35.289 6.361 46.879 1.00 61.28 194 VAL A C 1
ATOM 1526 O O . VAL A 1 194 ? 35.119 7.486 46.361 1.00 61.28 194 VAL A O 1
#

Sequence (194 aa):
MPRKSKSGQYSVPATTIPKPKLYLEDRKNLKIIKDQILTNATALFTPIYPSTYTFEVLTARSRGCSNSEVEWQASLIVYLRSPERNKSEYAQWKLIERSDKHRTLQDAMVQLSDWISDNVGFETDRMKKGDMNPTAKLAHNAAVRDKEVANSGTEGNELIPLENVAVTGNKRKAQDSDNDGGSDGASFPKRMKV

Foldseek 3Di:
DDDDDPPPPPPDPPPPDDDPCPDPVNVVLLVVLQVLLQVLCCVQCCVVQVQWDDKAKWKWWDADPDNPQIWIKIWIKTFSHDCPPDVPDDRDIDTLDMADIDSDNSVNSVRSSVVSVVLSVVVVVCVVVVNPDSPPPSVVVVVVCVVVVVPDDDDDIDIDGPVPPDPDDDDDDDDDDDDDDYDDDDDDDDDDDD

pLDDT: mean 71.29, std 20.18, range [37.06, 97.75]

Secondary structure (DSSP, 8-state):
----------------PPP----HHHHHHHHHHHHHHHHHHHHHHTTT-TT--EEEEEEEEEE-SSTT-EEEEEEEEEESS-TTS-TTS---EEEEEEPPPBSSHHHHHHHHHHHHHHHHHHHHHHHHTT---TTTTHHHHHHHHHHHHTTS------EEEGGG------------------------------

Radius of gyration: 26.77 Å; chains: 1; bounding box: 90×37×74 Å